Protein AF-A0A7V9DTC8-F1 (afdb_monomer_lite)

Foldseek 3Di:
DPPVPDDVVVVVVVVPDCDPPDDPCNVVVVVVVVVVVVVPDPPPPPPDDDDDDDDDDDDDDDDDDDDDDDDDDDDDDDDPPVVPPVVVVVVVVVVVPPDDDDDDDDDDDDDDDDDDDPDDPDDDDPDDPDALQLVLLLQLLVCLLVLVLVSNVVQADPLQVVQCVVVVHDSSVVSNVCNLPSVLLVPFPPKDWDWAWDQDAPNWTKIWIKIWGFGDGPDDTDTDIWTWIWTQDPDDRGIHTYNPQDHPPDPQAKAWPPQHADPRWREEGDPQQKTKIFGQAWAWKWKDKQNPHIDTDGGDHPDRMDMDHPPVPPDDFDKMKIKMWGDDNRGTYIGITIYGYHD

pLDDT: mean 75.44, std 23.9, range [26.03, 98.25]

Secondary structure (DSSP, 8-state):
--GGGS-HHHHHHHTTS------TTHHHHHHHHHHHHHHH-------PPPPPPPP-PPP------PPPPPPPPPPPPPPTTSHHHHHHHHHHHHHTTS----------PPP--------PPS-----PPPPHHHHHHHHHHHHHHHT-HHHHHHHB-HHHHHHHHHTT--HHHHHHHTHHHHHHHHT-TT-EEEEEEEEEETTEEEEEEEEEEEE-SSSS-EEEEEEEEEEE-SSSS-EEE-TTBS-TTTT-S-EEEESPEETTEE-BPPTT--EEEE-SS-EEEEEEETTPPPEEEEEPTT-S-EEE-PPTT-PPSEEEEEEEEEE-SS-EEEEEEEEEE--

Radius of gyration: 25.03 Å; chains: 1; bounding box: 79×63×66 Å

Structure (mmCIF, N/CA/C/O backbone):
data_AF-A0A7V9DTC8-F1
#
_entry.id   AF-A0A7V9DTC8-F1
#
loop_
_atom_site.group_PDB
_atom_site.id
_atom_site.type_symbol
_atom_site.label_atom_id
_atom_site.label_alt_id
_atom_site.label_comp_id
_atom_site.label_asym_id
_atom_site.label_entity_id
_atom_site.label_seq_id
_atom_site.pdbx_PDB_ins_code
_atom_site.Cartn_x
_atom_site.Cartn_y
_atom_site.Cartn_z
_atom_site.occupancy
_atom_site.B_iso_or_equiv
_atom_site.auth_seq_id
_atom_site.auth_comp_id
_atom_site.auth_asym_id
_atom_site.auth_atom_id
_atom_site.pdbx_PDB_model_num
ATOM 1 N N . MET A 1 1 ? -32.534 9.215 -21.964 1.00 47.44 1 MET A N 1
ATOM 2 C CA . MET A 1 1 ? -32.271 10.368 -21.088 1.00 47.44 1 MET A CA 1
ATOM 3 C C . MET A 1 1 ? -32.152 11.584 -21.968 1.00 47.44 1 MET A C 1
ATOM 5 O O . MET A 1 1 ? -31.235 11.653 -22.776 1.00 47.44 1 MET A O 1
ATOM 9 N N . THR A 1 2 ? -33.140 12.464 -21.907 1.00 45.94 2 THR A N 1
ATOM 10 C CA . THR A 1 2 ? -32.989 13.838 -22.388 1.00 45.94 2 THR A CA 1
ATOM 11 C C . THR A 1 2 ? -32.025 14.562 -21.445 1.00 45.94 2 THR A C 1
ATOM 13 O O . THR A 1 2 ? -31.962 14.206 -20.270 1.00 45.94 2 THR A O 1
ATOM 16 N N . ASP A 1 3 ? -31.256 15.528 -21.949 1.00 51.41 3 ASP A N 1
ATOM 17 C CA . ASP A 1 3 ? -30.222 16.262 -21.187 1.00 51.41 3 ASP A CA 1
ATOM 18 C C . ASP A 1 3 ? -30.751 16.932 -19.895 1.00 51.41 3 ASP A C 1
ATOM 20 O O . ASP A 1 3 ? -29.974 17.256 -19.005 1.00 51.41 3 ASP A O 1
ATOM 24 N N . ASP A 1 4 ? -32.075 17.072 -19.762 1.00 51.94 4 ASP A N 1
ATOM 25 C CA . ASP A 1 4 ? -32.766 17.677 -18.615 1.00 51.94 4 ASP A CA 1
ATOM 26 C C . ASP A 1 4 ? -32.767 16.843 -17.315 1.00 51.94 4 ASP A C 1
ATOM 28 O O . ASP A 1 4 ? -33.131 17.378 -16.272 1.00 51.94 4 ASP A O 1
ATOM 32 N N . ASP A 1 5 ? -32.356 15.568 -17.336 1.00 56.88 5 ASP A N 1
ATOM 33 C CA . ASP A 1 5 ? -32.304 14.719 -16.124 1.00 56.88 5 ASP A CA 1
ATOM 34 C C . ASP A 1 5 ? -30.911 14.665 -15.465 1.00 56.88 5 ASP A C 1
ATOM 36 O O . ASP A 1 5 ? -30.687 13.889 -14.533 1.00 56.88 5 ASP A O 1
ATOM 40 N N . ARG A 1 6 ? -29.935 15.445 -15.947 1.00 58.59 6 ARG A N 1
ATOM 41 C CA . ARG A 1 6 ? -28.601 15.476 -15.330 1.00 58.59 6 ARG A CA 1
ATOM 42 C C . ARG A 1 6 ? -28.629 16.307 -14.054 1.00 58.59 6 ARG A C 1
ATOM 44 O O . ARG A 1 6 ? -29.106 17.440 -14.049 1.00 58.59 6 ARG A O 1
ATOM 51 N N . ASP A 1 7 ? -28.081 15.738 -12.982 1.00 74.25 7 ASP A N 1
ATOM 52 C CA . ASP A 1 7 ? -27.909 16.423 -11.705 1.00 74.25 7 ASP A CA 1
ATOM 53 C C . ASP A 1 7 ? -27.212 17.784 -11.935 1.00 74.25 7 ASP A C 1
ATOM 55 O O . ASP A 1 7 ? -26.139 17.826 -12.552 1.00 74.25 7 ASP A O 1
ATOM 59 N N . PRO A 1 8 ? -27.794 18.907 -11.473 1.00 74.88 8 PRO A N 1
ATOM 60 C CA . PRO A 1 8 ? -27.247 20.243 -11.700 1.00 74.88 8 PRO A CA 1
ATOM 61 C C . PRO A 1 8 ? -25.845 20.438 -11.102 1.00 74.88 8 PRO A C 1
ATOM 63 O O . PRO A 1 8 ? -25.117 21.329 -11.543 1.00 74.88 8 PRO A O 1
ATOM 66 N N . VAL A 1 9 ? -25.441 19.619 -10.127 1.00 65.44 9 VAL A N 1
ATOM 67 C CA . VAL A 1 9 ? -24.077 19.598 -9.584 1.00 65.44 9 VAL A CA 1
ATOM 68 C C . VAL A 1 9 ? -23.111 18.963 -10.584 1.00 65.44 9 VAL A C 1
ATOM 70 O O . VAL A 1 9 ? -22.059 19.540 -10.858 1.00 65.44 9 VAL A O 1
ATOM 73 N N . ILE A 1 10 ? -23.493 17.838 -11.195 1.00 61.94 10 ILE A N 1
ATOM 74 C CA . ILE A 1 10 ? -22.693 17.146 -12.219 1.00 61.94 10 ILE A CA 1
ATOM 75 C C . ILE A 1 10 ? -22.589 18.005 -13.482 1.00 61.94 10 ILE A C 1
ATOM 77 O O . ILE A 1 10 ? -21.501 18.168 -14.029 1.00 61.94 10 ILE A O 1
ATOM 81 N N . ALA A 1 11 ? -23.693 18.623 -13.912 1.00 70.56 11 ALA A N 1
ATOM 82 C CA . ALA A 1 11 ? -23.695 19.528 -15.059 1.00 70.56 11 ALA A CA 1
ATOM 83 C C . ALA A 1 11 ? -22.726 20.706 -14.857 1.00 70.56 11 ALA A C 1
ATOM 85 O O . ALA A 1 11 ? -21.988 21.065 -15.768 1.00 70.56 11 ALA A O 1
ATOM 86 N N . ARG A 1 12 ? -22.667 21.260 -13.638 1.00 69.62 12 ARG A N 1
ATOM 87 C CA . ARG A 1 12 ? -21.759 22.360 -13.289 1.00 69.62 12 ARG A CA 1
ATOM 88 C C . ARG A 1 12 ? -20.298 21.926 -13.163 1.00 69.62 12 ARG A C 1
ATOM 90 O O . ARG A 1 12 ? -19.413 22.722 -13.453 1.00 69.62 12 ARG A O 1
ATOM 97 N N . ALA A 1 13 ? -20.042 20.696 -12.721 1.00 63.56 13 ALA A N 1
ATOM 98 C CA . ALA A 1 13 ? -18.693 20.139 -12.664 1.00 63.56 13 ALA A CA 1
ATOM 99 C C . ALA A 1 13 ? -18.131 19.899 -14.074 1.00 63.56 13 ALA A C 1
ATOM 101 O O . ALA A 1 13 ? -16.992 20.267 -14.349 1.00 63.56 13 ALA A O 1
ATOM 102 N N . LEU A 1 14 ? -18.951 19.364 -14.984 1.00 65.94 14 LEU A N 1
ATOM 103 C CA . LEU A 1 14 ? -18.564 19.121 -16.376 1.00 65.94 14 LEU A CA 1
ATOM 104 C C . LEU A 1 14 ? -18.325 20.417 -17.166 1.00 65.94 14 LEU A C 1
ATOM 106 O O . LEU A 1 14 ? -17.458 20.433 -18.032 1.00 65.94 14 LEU A O 1
ATOM 110 N N . ASP A 1 15 ? -19.008 21.512 -16.822 1.00 74.06 15 ASP A N 1
ATOM 111 C CA . ASP A 1 15 ? -18.827 22.838 -17.445 1.00 74.06 15 ASP A CA 1
ATOM 112 C C . ASP A 1 15 ? -17.448 23.476 -17.155 1.00 74.06 15 ASP A C 1
ATOM 114 O O . ASP A 1 15 ? -17.064 24.471 -17.772 1.00 74.06 15 ASP A O 1
ATOM 118 N N . HIS A 1 16 ? -16.695 22.925 -16.197 1.00 70.88 16 HIS A N 1
ATOM 119 C CA . HIS A 1 16 ? -15.363 23.401 -15.809 1.00 70.88 16 HIS A CA 1
ATOM 120 C C . HIS A 1 16 ? -14.224 22.466 -16.224 1.00 70.88 16 HIS A C 1
ATOM 122 O O . HIS A 1 16 ? -13.057 22.821 -16.044 1.00 70.88 16 HIS A O 1
ATOM 128 N N . VAL A 1 17 ? -14.538 21.297 -16.786 1.00 57.72 17 VAL A N 1
ATOM 129 C CA . VAL A 1 17 ? -13.530 20.393 -17.337 1.00 57.72 17 VAL A CA 1
ATOM 130 C C . VAL A 1 17 ? -13.310 20.782 -18.791 1.00 57.72 17 VAL A C 1
ATOM 132 O O . VAL A 1 17 ? -14.185 20.603 -19.633 1.00 57.72 17 VAL A O 1
ATOM 135 N N . ASP A 1 18 ? -12.131 21.329 -19.079 1.00 56.69 18 ASP A N 1
ATOM 136 C CA . ASP A 1 18 ? -11.710 21.688 -20.433 1.00 56.69 18 ASP A CA 1
ATOM 137 C C . ASP A 1 18 ? -11.422 20.388 -21.205 1.00 56.69 18 ASP A C 1
ATOM 139 O O . ASP A 1 18 ? -10.293 19.897 -21.258 1.00 56.69 18 ASP A O 1
ATOM 143 N N . VAL A 1 19 ? -12.481 19.745 -21.706 1.00 63.03 19 VAL A N 1
ATOM 144 C CA . VAL A 1 19 ? -12.363 18.543 -22.532 1.00 63.03 19 VAL A CA 1
ATOM 145 C C . VAL A 1 19 ? -11.816 18.996 -23.883 1.00 63.03 19 VAL A C 1
ATOM 147 O O . VAL A 1 19 ? -12.474 19.788 -24.559 1.00 63.03 19 VAL A O 1
ATOM 150 N N . PRO A 1 20 ? -10.630 18.528 -24.308 1.00 62.06 20 PRO A N 1
ATOM 151 C CA . PRO A 1 20 ? -10.101 18.903 -25.606 1.00 62.06 20 PRO A CA 1
ATOM 152 C C . PRO A 1 20 ? -11.101 18.505 -26.692 1.00 62.06 20 PRO A C 1
ATOM 154 O O . PRO A 1 20 ? -11.539 17.354 -26.734 1.00 62.06 20 PRO A O 1
ATOM 157 N N . ASP A 1 21 ? -11.445 19.440 -27.579 1.00 64.19 21 ASP A N 1
ATOM 158 C CA . ASP A 1 21 ? -12.226 19.145 -28.781 1.00 64.19 21 ASP A CA 1
ATOM 159 C C . ASP A 1 21 ? -11.393 18.223 -29.680 1.00 64.19 21 ASP A C 1
ATOM 161 O O . ASP A 1 21 ? -10.584 18.652 -30.511 1.00 64.19 21 ASP A O 1
ATOM 165 N N . TYR A 1 22 ? -11.539 16.917 -29.471 1.00 74.62 22 TYR A N 1
ATOM 166 C CA . TYR A 1 22 ? -10.913 15.931 -30.327 1.00 74.62 22 TYR A CA 1
ATOM 167 C C . TYR A 1 22 ? -11.628 15.943 -31.677 1.00 74.62 22 TYR A C 1
ATOM 169 O O . TYR A 1 22 ? -12.848 15.811 -31.764 1.00 74.62 22 TYR A O 1
ATOM 177 N N . ASP A 1 23 ? -10.840 16.084 -32.744 1.00 80.00 23 ASP A N 1
ATOM 178 C CA . ASP A 1 23 ? -11.291 15.885 -34.120 1.00 80.00 23 ASP A CA 1
ATOM 179 C C . ASP A 1 23 ? -12.161 14.612 -34.208 1.00 80.00 23 ASP A C 1
ATOM 181 O O . ASP A 1 23 ? -11.738 13.582 -33.682 1.00 80.00 23 ASP A O 1
ATOM 185 N N . PRO A 1 24 ? -13.337 14.629 -34.868 1.00 81.75 24 PRO A N 1
ATOM 186 C CA . PRO A 1 24 ? -14.263 13.492 -34.870 1.00 81.75 24 PRO A CA 1
ATOM 187 C C . PRO A 1 24 ? -13.650 12.156 -35.316 1.00 81.75 24 PRO A C 1
ATOM 189 O O . PRO A 1 24 ? -14.128 11.104 -34.912 1.00 81.75 24 PRO A O 1
ATOM 192 N N . ALA A 1 25 ? -12.572 12.182 -36.106 1.00 81.38 25 ALA A N 1
ATOM 193 C CA . ALA A 1 25 ? -11.857 10.986 -36.546 1.00 81.38 25 ALA A CA 1
ATOM 194 C C . ALA A 1 25 ? -10.704 10.568 -35.602 1.00 81.38 25 ALA A C 1
ATOM 196 O O . ALA A 1 25 ? -9.919 9.680 -35.935 1.00 81.38 25 ALA A O 1
ATOM 197 N N . PHE A 1 26 ? -10.548 11.206 -34.438 1.00 81.62 26 PHE A N 1
ATOM 198 C CA . PHE A 1 26 ? -9.546 10.856 -33.428 1.00 81.62 26 PHE A CA 1
ATOM 199 C C . PHE A 1 26 ? -9.734 9.428 -32.919 1.00 81.62 26 PHE A C 1
ATOM 201 O O . PHE A 1 26 ? -8.772 8.658 -32.924 1.00 81.62 26 PHE A O 1
ATOM 208 N N . TRP A 1 27 ? -10.964 9.069 -32.546 1.00 78.56 27 TRP A N 1
ATOM 209 C CA . TRP A 1 27 ? -11.282 7.746 -32.012 1.00 78.56 27 TRP A CA 1
ATOM 210 C C . TRP A 1 27 ? -11.042 6.647 -33.047 1.00 78.56 27 TRP A C 1
ATOM 212 O O . TRP A 1 27 ? -10.350 5.677 -32.746 1.00 78.56 27 TRP A O 1
ATOM 222 N N . ASP A 1 28 ? -11.449 6.874 -34.299 1.00 83.88 28 ASP A N 1
ATOM 223 C CA . ASP A 1 28 ? -11.185 5.948 -35.406 1.00 83.88 28 ASP A CA 1
ATOM 224 C C . ASP A 1 28 ? -9.677 5.730 -35.632 1.00 83.88 28 ASP A C 1
ATOM 226 O O . ASP A 1 28 ? -9.220 4.614 -35.886 1.00 83.88 28 ASP A O 1
ATOM 230 N N . ARG A 1 29 ? -8.861 6.790 -35.520 1.00 88.44 29 ARG A N 1
ATOM 231 C CA . ARG A 1 29 ? -7.396 6.688 -35.653 1.00 88.44 29 ARG A CA 1
ATOM 232 C C . ARG A 1 29 ? -6.752 5.954 -34.478 1.00 88.44 29 ARG A C 1
ATOM 234 O O . ARG A 1 29 ? -5.767 5.244 -34.695 1.00 88.44 29 ARG A O 1
ATOM 241 N N . LEU A 1 30 ? -7.266 6.147 -33.263 1.00 71.56 30 LEU A N 1
ATOM 242 C CA . LEU A 1 30 ? -6.786 5.466 -32.062 1.00 71.56 30 LEU A CA 1
ATOM 243 C C . LEU A 1 30 ? -7.101 3.969 -32.132 1.00 71.56 30 LEU A C 1
ATOM 245 O O . LEU A 1 30 ? -6.203 3.147 -31.958 1.00 71.56 30 LEU A O 1
ATOM 249 N N . GLU A 1 31 ? -8.334 3.611 -32.479 1.00 82.56 31 GLU A N 1
ATOM 250 C CA . GLU A 1 31 ? -8.766 2.218 -32.603 1.00 82.56 31 GLU A CA 1
ATOM 251 C C . GLU A 1 31 ? -8.003 1.493 -33.723 1.00 82.56 31 GLU A C 1
ATOM 253 O O . GLU A 1 31 ? -7.386 0.451 -33.488 1.00 82.56 31 GLU A O 1
ATOM 258 N N . ALA A 1 32 ? -7.869 2.122 -34.897 1.00 84.06 32 ALA A N 1
ATOM 259 C CA . ALA A 1 32 ? -7.077 1.585 -36.006 1.00 84.06 32 ALA A CA 1
ATOM 260 C C . ALA A 1 32 ? -5.571 1.467 -35.700 1.00 84.06 32 ALA A C 1
ATOM 262 O O . ALA A 1 32 ? -4.843 0.768 -36.414 1.00 84.06 32 ALA A O 1
ATOM 263 N N . ARG A 1 33 ? -5.056 2.190 -34.697 1.00 84.94 33 ARG A N 1
ATOM 264 C CA . ARG A 1 33 ? -3.678 2.040 -34.210 1.00 84.94 33 ARG A CA 1
ATOM 265 C C . ARG A 1 33 ? -3.569 0.851 -33.259 1.00 84.94 33 ARG A C 1
ATOM 267 O O . ARG A 1 33 ? -2.683 0.023 -33.463 1.00 84.94 33 ARG A O 1
ATOM 274 N N . LEU A 1 34 ? -4.481 0.739 -32.295 1.00 76.31 34 LEU A N 1
ATOM 275 C CA . LEU A 1 34 ? -4.516 -0.358 -31.324 1.00 76.31 34 LEU A CA 1
ATOM 276 C C . LEU A 1 34 ? -4.690 -1.724 -32.001 1.00 76.31 34 LEU A C 1
ATOM 278 O O . LEU A 1 34 ? -4.020 -2.686 -31.630 1.00 76.31 34 LEU A O 1
ATOM 282 N N . GLU A 1 35 ? -5.524 -1.819 -33.038 1.00 81.56 35 GLU A N 1
ATOM 283 C CA . GLU A 1 35 ? -5.667 -3.052 -33.826 1.00 81.56 35 GLU A CA 1
ATOM 284 C C . GLU A 1 35 ? -4.380 -3.430 -34.568 1.00 81.56 35 GLU A C 1
ATOM 286 O O . GLU A 1 35 ? -4.008 -4.604 -34.639 1.00 81.56 35 GLU A O 1
ATOM 291 N N . ARG A 1 36 ? -3.660 -2.432 -35.088 1.00 84.75 36 ARG A N 1
ATOM 292 C CA . ARG A 1 36 ? -2.395 -2.641 -35.801 1.00 84.75 36 ARG A CA 1
ATOM 293 C C . ARG A 1 36 ? -1.302 -3.129 -34.859 1.00 84.75 36 ARG A C 1
ATOM 295 O O . ARG A 1 36 ? -0.539 -4.012 -35.229 1.00 84.75 36 ARG A O 1
ATOM 302 N N . GLU A 1 37 ? -1.250 -2.581 -33.650 1.00 76.69 37 GLU A N 1
ATOM 303 C CA . GLU A 1 37 ? -0.303 -2.983 -32.607 1.00 76.69 37 GLU A CA 1
ATOM 304 C C . GLU A 1 37 ? -0.648 -4.373 -32.041 1.00 76.69 37 GLU A C 1
ATOM 306 O O . GLU A 1 37 ? 0.250 -5.198 -31.876 1.00 76.69 37 GLU A O 1
ATOM 311 N N . ARG A 1 38 ? -1.940 -4.707 -31.885 1.00 76.69 38 ARG A N 1
ATOM 312 C CA . ARG A 1 38 ? -2.390 -6.072 -31.540 1.00 76.69 38 ARG A CA 1
ATOM 313 C C . ARG A 1 38 ? -2.027 -7.111 -32.599 1.00 76.69 38 ARG A C 1
ATOM 315 O O . ARG A 1 38 ? -1.665 -8.229 -32.248 1.00 76.69 38 ARG A O 1
ATOM 322 N N . GLY A 1 39 ? -2.128 -6.764 -33.882 1.00 73.19 39 GLY A N 1
ATOM 323 C CA . GLY A 1 39 ? -1.782 -7.664 -34.987 1.00 73.19 39 GLY A CA 1
ATOM 324 C C . GLY A 1 39 ? -0.278 -7.776 -35.268 1.00 73.19 39 GLY A C 1
ATOM 325 O O . GLY A 1 39 ? 0.147 -8.733 -35.914 1.00 73.19 39 GLY A O 1
ATOM 326 N N . ALA A 1 40 ? 0.524 -6.811 -34.809 1.00 56.06 40 ALA A N 1
ATOM 327 C CA . ALA A 1 40 ? 1.952 -6.718 -35.115 1.00 56.06 40 ALA A CA 1
ATOM 328 C C . ALA A 1 40 ? 2.877 -7.255 -34.016 1.00 56.06 40 ALA A C 1
ATOM 330 O O . ALA A 1 40 ? 4.080 -7.333 -34.255 1.00 56.06 40 ALA A O 1
ATOM 331 N N . ALA A 1 41 ? 2.365 -7.637 -32.843 1.00 46.09 41 ALA A N 1
ATOM 332 C CA . ALA A 1 41 ? 3.180 -8.278 -31.817 1.00 46.09 41 ALA A CA 1
ATOM 333 C C . ALA A 1 41 ? 3.452 -9.749 -32.201 1.00 46.09 41 ALA A C 1
ATOM 335 O O . ALA A 1 41 ? 2.531 -10.570 -32.153 1.00 46.09 41 ALA A O 1
ATOM 336 N N . PRO A 1 42 ? 4.686 -10.143 -32.584 1.00 45.94 42 PRO A N 1
ATOM 337 C CA . PRO A 1 42 ? 5.010 -11.556 -32.676 1.00 45.94 42 PRO A CA 1
ATOM 338 C C . PRO A 1 42 ? 4.935 -12.145 -31.264 1.00 45.94 42 PRO A C 1
ATOM 340 O O . PRO A 1 42 ? 5.623 -11.677 -30.358 1.00 45.94 42 PRO A O 1
ATOM 343 N N . MET A 1 43 ? 4.128 -13.193 -31.076 1.00 44.53 43 MET A N 1
ATOM 344 C CA . MET A 1 43 ? 4.303 -14.105 -29.945 1.00 44.53 43 MET A CA 1
ATOM 345 C C . MET A 1 43 ? 5.712 -14.698 -30.047 1.00 44.53 43 MET A C 1
ATOM 347 O O . MET A 1 43 ? 5.939 -15.689 -30.741 1.00 44.53 43 MET A O 1
ATOM 351 N N . VAL A 1 44 ? 6.683 -14.066 -29.391 1.00 42.41 44 VAL A N 1
ATOM 352 C CA . VAL A 1 44 ? 8.005 -14.648 -29.190 1.00 42.41 44 VAL A CA 1
ATOM 353 C C . VAL A 1 44 ? 7.833 -15.720 -28.121 1.00 42.41 44 VAL A C 1
ATOM 355 O O . VAL A 1 44 ? 7.872 -15.450 -26.925 1.00 42.41 44 VAL A O 1
ATOM 358 N N . LEU A 1 45 ? 7.601 -16.952 -28.571 1.00 38.88 45 LEU A N 1
ATOM 359 C CA . LEU A 1 45 ? 7.841 -18.152 -27.777 1.00 38.88 45 LEU A CA 1
ATOM 360 C C . LEU A 1 45 ? 9.330 -18.158 -27.420 1.00 38.88 45 LEU A C 1
ATOM 362 O O . LEU A 1 45 ? 10.174 -18.557 -28.223 1.00 38.88 45 LEU A O 1
ATOM 366 N N . VAL A 1 46 ? 9.660 -17.661 -26.230 1.00 39.62 46 VAL A N 1
ATOM 367 C CA . VAL A 1 46 ? 11.001 -17.780 -25.662 1.00 39.62 46 VAL A CA 1
ATOM 368 C C . VAL A 1 46 ? 11.211 -19.256 -25.330 1.00 39.62 46 VAL A C 1
ATOM 370 O O . VAL A 1 46 ? 10.840 -19.733 -24.263 1.00 39.62 46 VAL A O 1
ATOM 373 N N . SER A 1 47 ? 11.770 -20.011 -26.275 1.00 36.75 47 SER A N 1
ATOM 374 C CA . SER A 1 47 ? 12.394 -21.295 -25.972 1.00 36.75 47 SER A CA 1
ATOM 375 C C . SER A 1 47 ? 13.658 -21.010 -25.169 1.00 36.75 47 SER A C 1
ATOM 377 O O . SER A 1 47 ? 14.651 -20.529 -25.713 1.00 36.75 47 SER A O 1
ATOM 379 N N . THR A 1 48 ? 13.613 -21.264 -23.866 1.00 39.00 48 THR A N 1
ATOM 380 C CA . THR A 1 48 ? 14.806 -21.278 -23.023 1.00 39.00 48 THR A CA 1
ATOM 381 C C . THR A 1 48 ? 15.737 -22.400 -23.500 1.00 39.00 48 THR A C 1
ATOM 383 O O . THR A 1 48 ? 15.291 -23.541 -23.644 1.00 39.00 48 THR A O 1
ATOM 386 N N . PRO A 1 49 ? 17.013 -22.110 -23.814 1.00 43.09 49 PRO A N 1
ATOM 387 C CA . PRO A 1 49 ? 17.961 -23.145 -24.194 1.00 43.09 49 PRO A CA 1
ATOM 388 C C . PRO A 1 49 ? 18.333 -24.002 -22.978 1.00 43.09 49 PRO A C 1
ATOM 390 O O . PRO A 1 49 ? 18.562 -23.493 -21.881 1.00 43.09 49 PRO A O 1
ATOM 393 N N . ASP A 1 50 ? 18.389 -25.308 -23.218 1.00 46.22 50 ASP A N 1
ATOM 394 C CA . ASP A 1 50 ? 18.785 -26.360 -22.282 1.00 46.22 50 ASP A CA 1
ATOM 395 C C . ASP A 1 50 ? 20.206 -26.083 -21.734 1.00 46.22 50 ASP A C 1
ATOM 397 O O . ASP A 1 50 ? 21.138 -25.915 -22.534 1.00 46.22 50 ASP A O 1
ATOM 401 N N . PRO A 1 51 ? 20.413 -25.963 -20.407 1.00 52.69 51 PRO A N 1
ATOM 402 C CA . PRO A 1 51 ? 21.727 -25.650 -19.861 1.00 52.69 51 PRO A CA 1
ATOM 403 C C . PRO A 1 51 ? 22.674 -26.844 -20.029 1.00 52.69 51 PRO A C 1
ATOM 405 O O . PRO A 1 51 ? 22.482 -27.914 -19.453 1.00 52.69 51 PRO A O 1
ATOM 408 N N . ALA A 1 52 ? 23.736 -26.642 -20.812 1.00 54.22 52 ALA A N 1
ATOM 409 C CA . ALA A 1 52 ? 24.816 -27.611 -20.948 1.00 54.22 52 ALA A CA 1
ATOM 410 C C . ALA A 1 52 ? 25.514 -27.863 -19.590 1.00 54.22 52 ALA A C 1
ATOM 412 O O . ALA A 1 52 ? 25.670 -26.929 -18.797 1.00 54.22 52 ALA A O 1
ATOM 413 N N . PRO A 1 53 ? 25.966 -29.101 -19.317 1.00 53.41 53 PRO A N 1
ATOM 414 C CA . PRO A 1 53 ? 26.613 -29.450 -18.058 1.00 53.41 53 PRO A CA 1
ATOM 415 C C . PRO A 1 53 ? 27.966 -28.741 -17.924 1.00 53.41 53 PRO A C 1
ATOM 417 O O . PRO A 1 53 ? 28.826 -28.840 -18.800 1.00 53.41 53 PRO A O 1
ATOM 420 N N . VAL A 1 54 ? 28.141 -28.023 -16.814 1.00 62.06 54 VAL A N 1
ATOM 421 C CA . VAL A 1 54 ? 29.383 -27.326 -16.463 1.00 62.06 54 VAL A CA 1
ATOM 422 C C . VAL A 1 54 ? 30.335 -28.310 -15.783 1.00 62.06 54 VAL A C 1
ATOM 424 O O . VAL A 1 54 ? 30.009 -28.884 -14.745 1.00 62.06 54 VAL A O 1
ATOM 427 N N . ASP A 1 55 ? 31.511 -28.491 -16.381 1.00 49.50 55 ASP A N 1
ATOM 428 C CA . ASP A 1 55 ? 32.617 -29.290 -15.848 1.00 49.50 55 ASP A CA 1
ATOM 429 C C . ASP A 1 55 ? 33.322 -28.529 -14.699 1.00 49.50 55 ASP A C 1
ATOM 431 O O . ASP A 1 55 ? 33.673 -27.355 -14.875 1.00 49.50 55 ASP A O 1
ATOM 435 N N . PRO A 1 56 ? 33.562 -29.142 -13.524 1.00 55.19 56 PRO A N 1
ATOM 436 C CA . PRO A 1 56 ? 34.263 -28.485 -12.425 1.00 55.19 56 PRO A CA 1
ATOM 437 C C . PRO A 1 56 ? 35.784 -28.548 -12.629 1.00 55.19 56 PRO A C 1
ATOM 439 O O . PRO A 1 56 ? 36.405 -29.603 -12.498 1.00 55.19 56 PRO A O 1
ATOM 442 N N . SER A 1 57 ? 36.403 -27.399 -12.907 1.00 49.47 57 SER A N 1
ATOM 443 C CA . SER A 1 57 ? 37.866 -27.250 -12.905 1.00 49.47 57 SER A CA 1
ATOM 444 C C . SER A 1 57 ? 38.374 -26.874 -11.500 1.00 49.47 57 SER A C 1
ATOM 446 O O . SER A 1 57 ? 37.687 -26.124 -10.798 1.00 49.47 57 SER A O 1
ATOM 448 N N . PRO A 1 58 ? 39.534 -27.393 -11.047 1.00 52.66 58 PRO A N 1
ATOM 449 C CA . PRO A 1 58 ? 39.942 -27.328 -9.650 1.00 52.66 58 PRO A CA 1
ATOM 450 C C . PRO A 1 58 ? 40.590 -25.993 -9.266 1.00 52.66 58 PRO A C 1
ATOM 452 O O . PRO A 1 58 ? 41.157 -25.274 -10.088 1.00 52.66 58 PRO A O 1
ATOM 455 N N . ALA A 1 59 ? 40.494 -25.714 -7.967 1.00 55.25 59 ALA A N 1
ATOM 456 C CA . ALA A 1 59 ? 41.063 -24.579 -7.262 1.00 55.25 59 ALA A CA 1
ATOM 457 C C . ALA A 1 59 ? 42.588 -24.480 -7.406 1.00 55.25 59 ALA A C 1
ATOM 459 O O . ALA A 1 59 ? 43.278 -25.479 -7.242 1.00 55.25 59 ALA A O 1
ATOM 460 N N . ASP A 1 60 ? 43.082 -23.258 -7.615 1.00 43.41 60 ASP A N 1
ATOM 461 C CA . ASP A 1 60 ? 44.321 -22.748 -7.021 1.00 43.41 60 ASP A CA 1
ATOM 462 C C . ASP A 1 60 ? 44.469 -21.247 -7.315 1.00 43.41 60 ASP A C 1
ATOM 464 O O . ASP A 1 60 ? 44.260 -20.801 -8.442 1.00 43.41 60 ASP A O 1
ATOM 468 N N . GLY A 1 61 ? 44.872 -20.468 -6.307 1.00 36.91 61 GLY A N 1
ATOM 469 C CA . GLY A 1 61 ? 45.389 -19.113 -6.521 1.00 36.91 61 GLY A CA 1
ATOM 470 C C . GLY A 1 61 ? 44.941 -18.078 -5.498 1.00 36.91 61 GLY A C 1
ATOM 471 O O . GLY A 1 61 ? 43.926 -17.414 -5.670 1.00 36.91 61 GLY A O 1
ATOM 472 N N . ALA A 1 62 ? 45.754 -17.912 -4.455 1.00 49.09 62 ALA A N 1
ATOM 473 C CA . ALA A 1 62 ? 45.702 -16.806 -3.508 1.00 49.09 62 ALA A CA 1
ATOM 474 C C . ALA A 1 62 ? 45.607 -15.438 -4.211 1.00 49.09 62 ALA A C 1
ATOM 476 O O . ALA A 1 62 ? 46.301 -15.190 -5.197 1.00 49.09 62 ALA A O 1
ATOM 477 N N . SER A 1 63 ? 44.785 -14.534 -3.677 1.00 40.03 63 SER A N 1
ATOM 478 C CA . SER A 1 63 ? 44.808 -13.118 -4.048 1.00 40.03 63 SER A CA 1
ATOM 479 C C . SER A 1 63 ? 44.804 -12.239 -2.805 1.00 40.03 63 SER A C 1
ATOM 481 O O . SER A 1 63 ? 44.037 -12.447 -1.865 1.00 40.03 63 SER A O 1
ATOM 483 N N . ASP A 1 64 ? 45.743 -11.301 -2.841 1.00 34.25 64 ASP A N 1
ATOM 484 C CA . ASP A 1 64 ? 46.122 -10.336 -1.824 1.00 34.25 64 ASP A CA 1
ATOM 485 C C . ASP A 1 64 ? 44.954 -9.501 -1.288 1.00 34.25 64 ASP A C 1
ATOM 487 O O . ASP A 1 64 ? 44.139 -8.950 -2.028 1.00 34.25 64 ASP A O 1
ATOM 491 N N . VAL A 1 65 ? 44.943 -9.339 0.035 1.00 34.50 65 VAL A N 1
ATOM 492 C CA . VAL A 1 65 ? 44.070 -8.409 0.751 1.00 34.50 65 VAL A CA 1
ATOM 493 C C . VAL A 1 65 ? 44.686 -7.010 0.679 1.00 34.50 65 VAL A C 1
ATOM 495 O O . VAL A 1 65 ? 45.690 -6.727 1.332 1.00 34.50 65 VAL A O 1
ATOM 498 N N . VAL A 1 66 ? 44.067 -6.116 -0.094 1.00 38.62 66 VAL A N 1
ATOM 499 C CA . VAL A 1 66 ? 44.356 -4.672 -0.092 1.00 38.62 66 VAL A CA 1
ATOM 500 C C . VAL A 1 66 ? 43.364 -3.973 0.852 1.00 38.62 66 VAL A C 1
ATOM 502 O O . VAL A 1 66 ? 42.160 -4.201 0.727 1.00 38.62 66 VAL A O 1
ATOM 505 N N . PRO A 1 67 ? 43.806 -3.110 1.788 1.00 33.88 67 PRO A N 1
ATOM 506 C CA . PRO A 1 67 ? 42.8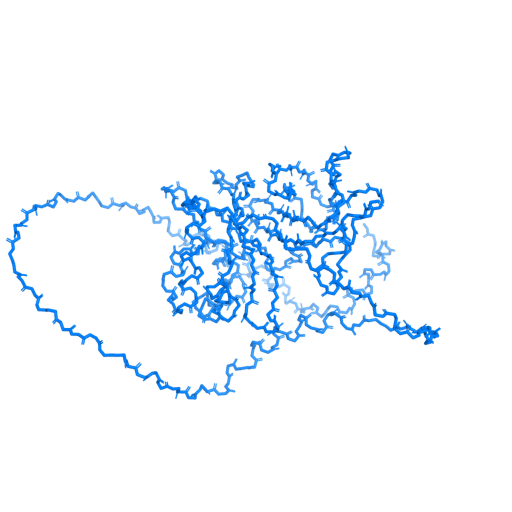90 -2.408 2.681 1.00 33.88 67 PRO A CA 1
ATOM 507 C C . PRO A 1 67 ? 42.180 -1.255 1.952 1.00 33.88 67 PRO A C 1
ATOM 509 O O . PRO A 1 67 ? 42.824 -0.381 1.368 1.00 33.88 67 PRO A O 1
ATOM 512 N N . LEU A 1 68 ? 40.845 -1.231 2.020 1.00 33.88 68 LEU A N 1
ATOM 513 C CA . LEU A 1 68 ? 40.022 -0.112 1.555 1.00 33.88 68 LEU A CA 1
ATOM 514 C C . LEU A 1 68 ? 40.180 1.105 2.481 1.00 33.88 68 LEU A C 1
ATOM 516 O O . LEU A 1 68 ? 39.846 1.060 3.663 1.00 33.88 68 LEU A O 1
ATOM 520 N N . VAL A 1 69 ? 40.640 2.216 1.908 1.00 35.59 69 VAL A N 1
ATOM 521 C CA . VAL A 1 69 ? 40.554 3.562 2.491 1.00 35.59 69 VAL A CA 1
ATOM 522 C C . VAL A 1 69 ? 39.230 4.195 2.032 1.00 35.59 69 VAL A C 1
ATOM 524 O O . VAL A 1 69 ? 38.933 4.139 0.837 1.00 35.59 69 VAL A O 1
ATOM 527 N N . PRO A 1 70 ? 38.427 4.821 2.913 1.00 33.38 70 PRO A N 1
ATOM 528 C CA . PRO A 1 70 ? 37.165 5.437 2.511 1.00 33.38 70 PRO A CA 1
ATOM 529 C C . PRO A 1 70 ? 37.404 6.699 1.666 1.00 33.38 70 PRO A C 1
ATOM 531 O O . PRO A 1 70 ? 38.052 7.656 2.100 1.00 33.38 70 PRO A O 1
ATOM 534 N N . ALA A 1 71 ? 36.853 6.712 0.451 1.00 33.59 71 ALA A N 1
ATOM 535 C CA . ALA A 1 71 ? 36.856 7.876 -0.426 1.00 33.59 71 ALA A CA 1
ATOM 536 C C . ALA A 1 71 ? 35.814 8.907 0.046 1.00 33.59 71 ALA A C 1
ATOM 538 O O . ALA A 1 71 ? 34.623 8.617 0.152 1.00 33.59 71 ALA A O 1
ATOM 539 N N . ARG A 1 72 ? 36.267 10.139 0.302 1.00 34.00 72 ARG A N 1
ATOM 540 C CA . ARG A 1 72 ? 35.403 11.303 0.550 1.00 34.00 72 ARG A CA 1
ATOM 541 C C . ARG A 1 72 ? 34.575 11.597 -0.708 1.00 34.00 72 ARG A C 1
ATOM 543 O O . ARG A 1 72 ? 35.144 11.916 -1.751 1.00 34.00 72 ARG A O 1
ATOM 550 N N . ARG A 1 73 ? 33.243 11.506 -0.610 1.00 40.94 73 ARG A N 1
ATOM 551 C CA . ARG A 1 73 ? 32.306 11.877 -1.685 1.00 40.94 73 ARG A CA 1
ATOM 552 C C . ARG A 1 73 ? 32.354 13.391 -1.924 1.00 40.94 73 ARG A C 1
ATOM 554 O O . ARG A 1 73 ? 32.183 14.177 -0.998 1.00 40.94 73 ARG A O 1
ATOM 561 N N . ALA A 1 74 ? 32.584 13.791 -3.172 1.00 32.97 74 ALA A N 1
ATOM 562 C CA . ALA A 1 74 ? 32.497 15.178 -3.617 1.00 32.97 74 ALA A CA 1
ATOM 563 C C . ALA A 1 74 ? 31.069 15.482 -4.100 1.00 32.97 74 ALA A C 1
ATOM 565 O O . ALA A 1 74 ? 30.550 14.789 -4.974 1.00 32.97 74 ALA A O 1
ATOM 566 N N . HIS A 1 75 ? 30.445 16.530 -3.557 1.00 38.09 75 HIS A N 1
ATOM 567 C CA . HIS A 1 75 ? 29.206 17.100 -4.089 1.00 38.09 75 HIS A CA 1
ATOM 568 C C . HIS A 1 75 ? 29.452 17.709 -5.477 1.00 38.09 75 HIS A C 1
ATOM 570 O O . HIS A 1 75 ? 30.314 18.573 -5.639 1.00 38.09 75 HIS A O 1
ATOM 576 N N . ARG A 1 76 ? 28.671 17.285 -6.478 1.00 39.69 76 ARG A N 1
ATOM 577 C CA . ARG A 1 76 ? 28.549 17.986 -7.764 1.00 39.69 76 ARG A CA 1
ATOM 578 C C . ARG A 1 76 ? 27.250 18.801 -7.778 1.00 39.69 76 ARG A C 1
ATOM 580 O O . ARG A 1 76 ? 26.215 18.258 -7.402 1.00 39.69 76 ARG A O 1
ATOM 587 N N . PRO A 1 77 ? 27.270 20.063 -8.240 1.00 40.16 77 PRO A N 1
ATOM 588 C CA . PRO A 1 77 ? 26.056 20.857 -8.388 1.00 40.16 77 PRO A CA 1
ATOM 589 C C . PRO A 1 77 ? 25.221 20.345 -9.573 1.00 40.16 77 PRO A C 1
ATOM 591 O O . PRO A 1 77 ? 25.726 20.217 -10.691 1.00 40.16 77 PRO A O 1
ATOM 594 N N . ARG A 1 78 ? 23.945 20.032 -9.313 1.00 41.53 78 ARG A N 1
ATOM 595 C CA . ARG A 1 78 ? 22.944 19.618 -10.310 1.00 41.53 78 ARG A CA 1
ATOM 596 C C . ARG A 1 78 ? 22.439 20.826 -11.116 1.00 41.53 78 ARG A C 1
ATOM 598 O O . ARG A 1 78 ? 22.301 21.931 -10.597 1.00 41.53 78 ARG A O 1
ATOM 605 N N . SER A 1 79 ? 22.178 20.609 -12.402 1.00 38.44 79 SER A N 1
ATOM 606 C CA . SER A 1 79 ? 21.677 21.589 -13.371 1.00 38.44 79 SER A CA 1
ATOM 607 C C . SER A 1 79 ? 20.202 21.942 -13.127 1.00 38.44 79 SER A C 1
ATOM 609 O O . SER A 1 79 ? 19.326 21.084 -13.168 1.00 38.44 79 SER A O 1
ATOM 611 N N . ALA A 1 80 ? 19.932 23.237 -12.944 1.00 39.28 80 ALA A N 1
ATOM 612 C CA . ALA A 1 80 ? 18.683 23.856 -12.478 1.00 39.28 80 ALA A CA 1
ATOM 613 C C . ALA A 1 80 ? 17.434 23.745 -13.391 1.00 39.28 80 ALA A C 1
ATOM 615 O O . ALA A 1 80 ? 16.526 24.560 -13.273 1.00 39.28 80 ALA A O 1
ATOM 616 N N . ARG A 1 81 ? 17.366 22.790 -14.327 1.00 38.66 81 ARG A N 1
ATOM 617 C CA . ARG A 1 81 ? 16.241 22.682 -15.285 1.00 38.66 81 ARG A CA 1
ATOM 618 C C . ARG A 1 81 ? 15.295 21.500 -15.048 1.00 38.66 81 ARG A C 1
ATOM 620 O O . ARG A 1 81 ? 14.218 21.501 -15.623 1.00 38.66 81 ARG A O 1
ATOM 627 N N . VAL A 1 82 ? 15.654 20.551 -14.181 1.00 38.88 82 VAL A N 1
ATOM 628 C CA . VAL A 1 82 ? 14.813 19.376 -13.842 1.00 38.88 82 VAL A CA 1
ATOM 629 C C . VAL A 1 82 ? 13.975 19.604 -12.567 1.00 38.88 82 VAL A C 1
ATOM 631 O O . VAL A 1 82 ? 12.953 18.966 -12.361 1.00 38.88 82 VAL A O 1
ATOM 634 N N . LEU A 1 83 ? 14.312 20.628 -11.776 1.00 36.50 83 LEU A N 1
ATOM 635 C CA . LEU A 1 83 ? 13.635 20.999 -10.522 1.00 36.50 83 LEU A CA 1
ATOM 636 C C . LEU A 1 83 ? 12.197 21.539 -10.700 1.00 36.50 83 LEU A C 1
ATOM 638 O O . LEU A 1 83 ? 11.489 21.730 -9.719 1.00 36.50 83 LEU A O 1
ATOM 642 N N . ALA A 1 84 ? 11.757 21.802 -11.934 1.00 35.53 84 ALA A N 1
ATOM 643 C CA . ALA A 1 84 ? 10.443 22.389 -12.207 1.00 35.53 84 ALA A CA 1
ATOM 644 C C . ALA A 1 84 ? 9.297 21.360 -12.266 1.00 35.53 84 ALA A C 1
ATOM 646 O O . ALA A 1 84 ? 8.145 21.747 -12.097 1.00 35.5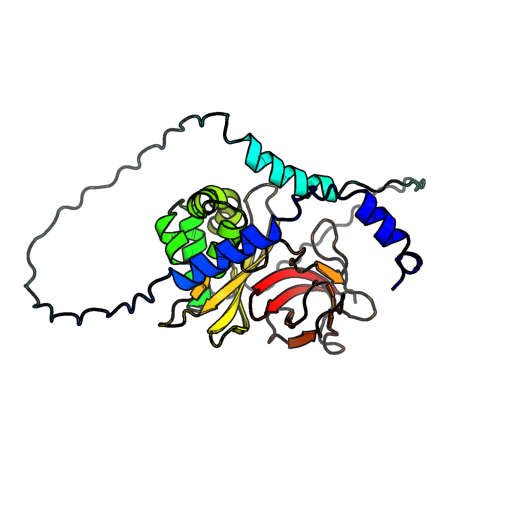3 84 ALA A O 1
ATOM 647 N N . VAL A 1 85 ? 9.588 20.072 -12.494 1.00 39.09 85 VAL A N 1
ATOM 648 C CA . VAL A 1 85 ? 8.547 19.037 -12.670 1.00 39.09 85 VAL A CA 1
ATOM 649 C C . VAL A 1 85 ? 8.206 18.351 -11.342 1.00 39.09 85 VAL A C 1
ATOM 651 O O . VAL A 1 85 ? 7.030 18.239 -11.011 1.00 39.09 85 VAL A O 1
ATOM 654 N N . ALA A 1 86 ? 9.204 18.012 -10.518 1.00 39.62 86 ALA A N 1
ATOM 655 C CA . ALA A 1 86 ? 8.978 17.454 -9.178 1.00 39.62 86 ALA A CA 1
ATOM 656 C C . ALA A 1 86 ? 8.243 18.441 -8.246 1.00 39.62 86 ALA A C 1
ATOM 658 O O . ALA A 1 86 ? 7.327 18.061 -7.518 1.00 39.62 86 ALA A O 1
ATOM 659 N N . ALA A 1 87 ? 8.556 19.740 -8.350 1.00 34.97 87 ALA A N 1
ATOM 660 C CA . ALA A 1 87 ? 7.854 20.780 -7.602 1.00 34.97 87 ALA A CA 1
ATOM 661 C C . ALA A 1 87 ? 6.364 20.885 -7.977 1.00 34.97 87 ALA A C 1
ATOM 663 O O . ALA A 1 87 ? 5.563 21.234 -7.120 1.00 34.97 87 ALA A O 1
ATOM 664 N N . ALA A 1 88 ? 5.970 20.566 -9.216 1.00 37.00 88 ALA A N 1
ATOM 665 C CA . ALA A 1 88 ? 4.576 20.654 -9.656 1.00 37.00 88 ALA A CA 1
ATOM 666 C C . ALA A 1 88 ? 3.698 19.525 -9.085 1.00 37.00 88 ALA A C 1
ATOM 668 O O . ALA A 1 88 ? 2.538 19.768 -8.757 1.00 37.00 88 ALA A O 1
ATOM 669 N N . ILE A 1 89 ? 4.255 18.322 -8.904 1.00 43.88 89 ILE A N 1
ATOM 670 C CA . ILE A 1 89 ? 3.539 17.176 -8.318 1.00 43.88 89 ILE A CA 1
ATOM 671 C C . ILE A 1 89 ? 3.393 17.360 -6.801 1.00 43.88 89 ILE A C 1
ATOM 673 O O . ILE A 1 89 ? 2.300 17.178 -6.267 1.00 43.88 89 ILE A O 1
ATOM 677 N N . ALA A 1 90 ? 4.443 17.831 -6.119 1.00 38.03 90 ALA A N 1
ATOM 678 C CA . ALA A 1 90 ? 4.365 18.176 -4.699 1.00 38.03 90 ALA A CA 1
ATOM 679 C C . ALA A 1 90 ? 3.394 19.349 -4.432 1.00 38.03 90 ALA A C 1
ATOM 681 O O . ALA A 1 90 ? 2.640 19.317 -3.460 1.00 38.03 90 ALA A O 1
ATOM 682 N N . LEU A 1 91 ? 3.331 20.360 -5.318 1.00 31.92 91 LEU A N 1
ATOM 683 C CA . LEU A 1 91 ? 2.373 21.468 -5.178 1.00 31.92 91 LEU A CA 1
ATOM 684 C C . LEU A 1 91 ? 0.916 21.027 -5.390 1.00 31.92 91 LEU A C 1
ATOM 686 O O . LEU A 1 91 ? 0.030 21.561 -4.729 1.00 31.92 91 LEU A O 1
ATOM 690 N N . ALA A 1 92 ? 0.658 20.072 -6.290 1.00 41.78 92 ALA A N 1
ATOM 691 C CA . ALA A 1 92 ? -0.693 19.581 -6.573 1.00 41.78 92 ALA A CA 1
ATOM 692 C C . ALA A 1 92 ? -1.303 18.808 -5.389 1.00 41.78 92 ALA A C 1
ATOM 694 O O . ALA A 1 92 ? -2.512 18.875 -5.183 1.00 41.78 92 ALA A O 1
ATOM 695 N N . VAL A 1 93 ? -0.474 18.142 -4.575 1.00 44.38 93 VAL A N 1
ATOM 696 C CA . VAL A 1 93 ? -0.909 17.455 -3.344 1.00 44.38 93 VAL A CA 1
ATOM 697 C C . VAL A 1 93 ? -1.164 18.445 -2.198 1.00 44.38 93 VAL A C 1
ATOM 699 O O . VAL A 1 93 ? -2.079 18.245 -1.407 1.00 44.38 93 VAL A O 1
ATOM 702 N N . VAL A 1 94 ? -0.414 19.552 -2.127 1.00 39.94 94 VAL A N 1
ATOM 703 C CA . VAL A 1 94 ? -0.585 20.574 -1.075 1.00 39.94 94 VAL A CA 1
ATOM 704 C C . VAL A 1 94 ? -1.742 21.543 -1.375 1.00 39.94 94 VAL A C 1
ATOM 706 O O . VAL A 1 94 ? -2.430 21.978 -0.452 1.00 39.94 94 VAL A O 1
ATOM 709 N N . LEU A 1 95 ? -2.003 21.885 -2.645 1.00 29.42 95 LEU A N 1
ATOM 710 C CA . LEU A 1 95 ? -3.060 22.847 -3.000 1.00 29.42 95 LEU A CA 1
ATOM 711 C C . LEU A 1 95 ? -4.485 22.277 -2.963 1.00 29.42 95 LEU A C 1
ATOM 713 O O . LEU A 1 95 ? -5.420 23.047 -2.743 1.00 29.42 95 LEU A O 1
ATOM 717 N N . THR A 1 96 ? -4.679 20.967 -3.133 1.00 40.75 96 THR A N 1
ATOM 718 C CA . THR A 1 96 ? -6.013 20.343 -3.023 1.00 40.75 96 THR A CA 1
ATOM 719 C C . THR A 1 96 ? -6.538 20.306 -1.585 1.00 40.75 96 THR A C 1
ATOM 721 O O . THR A 1 96 ? -7.748 20.249 -1.386 1.00 40.75 96 THR A O 1
ATOM 724 N N . TRP A 1 97 ? -5.668 20.457 -0.582 1.00 43.22 97 TRP A N 1
ATOM 725 C CA . TRP A 1 97 ? -6.045 20.466 0.837 1.00 43.22 97 TRP A CA 1
ATOM 726 C C . TRP A 1 97 ? -6.433 21.846 1.400 1.00 43.22 97 TRP A C 1
ATOM 728 O O . TRP A 1 97 ? -6.898 21.926 2.535 1.00 43.22 97 TRP A O 1
ATOM 738 N N . GLN A 1 98 ? -6.280 22.948 0.650 1.00 40.31 98 GLN A N 1
ATOM 739 C CA . GLN A 1 98 ? -6.433 24.310 1.201 1.00 40.31 98 GLN A CA 1
ATOM 740 C C . GLN A 1 98 ? -7.578 25.166 0.639 1.00 40.31 98 GLN A C 1
ATOM 742 O O . GLN A 1 98 ? -7.540 26.391 0.765 1.00 40.31 98 GLN A O 1
ATOM 747 N N . VAL A 1 99 ? -8.650 24.587 0.089 1.00 41.56 99 VAL A N 1
ATOM 748 C CA . VAL A 1 99 ? -9.810 25.405 -0.316 1.00 41.56 99 VAL A CA 1
ATOM 749 C C . VAL A 1 99 ? -11.128 24.902 0.269 1.00 41.56 99 VAL A C 1
ATOM 751 O O . VAL A 1 99 ? -11.891 24.201 -0.388 1.00 41.56 99 VAL A O 1
ATOM 754 N N . ARG A 1 100 ? -11.477 25.414 1.460 1.00 40.78 100 ARG A N 1
ATOM 755 C CA . ARG A 1 100 ? -12.839 25.925 1.702 1.00 40.78 100 ARG A CA 1
ATOM 756 C C . ARG A 1 100 ? -12.888 27.036 2.770 1.00 40.78 100 ARG A C 1
ATOM 758 O O . ARG A 1 100 ? -12.197 26.927 3.779 1.00 40.78 100 ARG A O 1
ATOM 765 N N . PRO A 1 101 ? -13.685 28.107 2.554 1.00 49.66 101 PRO A N 1
ATOM 766 C CA . PRO A 1 101 ? -13.772 29.263 3.444 1.00 49.66 101 PRO A CA 1
ATOM 767 C C . PRO A 1 101 ? -14.991 29.209 4.384 1.00 49.66 101 PRO A C 1
ATOM 769 O O . PRO A 1 101 ? -16.047 28.697 4.017 1.00 49.66 101 PRO A O 1
ATOM 772 N N . GLY A 1 102 ? -14.856 29.848 5.549 1.00 31.48 102 GLY A N 1
ATOM 773 C CA . GLY A 1 102 ? -15.921 30.107 6.531 1.00 31.48 102 GLY A CA 1
ATOM 774 C C . GLY A 1 102 ? -15.500 29.583 7.907 1.00 31.48 102 GLY A C 1
ATOM 775 O O . GLY A 1 102 ? -15.279 28.395 8.055 1.00 31.48 102 GLY A O 1
ATOM 776 N N . GLY A 1 103 ? -15.258 30.382 8.941 1.00 41.62 103 GLY A N 1
ATOM 777 C CA . GLY A 1 103 ? -15.914 31.627 9.308 1.00 41.62 103 GLY A CA 1
ATOM 778 C C . GLY A 1 103 ? -16.854 31.335 10.470 1.00 41.62 103 GLY A C 1
ATOM 779 O O . GLY A 1 103 ? -18.042 31.193 10.235 1.00 41.62 103 GLY A O 1
ATOM 780 N N . ASP A 1 104 ? -16.308 31.224 11.685 1.00 33.34 104 ASP A N 1
ATOM 781 C CA . ASP A 1 104 ? -17.025 31.587 12.908 1.00 33.34 104 ASP A CA 1
ATOM 782 C C . ASP A 1 104 ? -16.056 31.821 14.076 1.00 33.34 104 ASP A C 1
ATOM 784 O O . ASP A 1 104 ? -15.070 31.110 14.279 1.00 33.34 104 ASP A O 1
ATOM 788 N N . GLU A 1 105 ? -16.327 32.898 14.807 1.00 45.41 105 GLU A N 1
ATOM 789 C CA . GLU A 1 105 ? -15.566 33.386 15.951 1.00 45.41 105 GLU A CA 1
ATOM 790 C C . GLU A 1 105 ? -15.628 32.388 17.118 1.00 45.41 105 GLU A C 1
ATOM 792 O O . GLU A 1 105 ? -16.662 32.248 17.772 1.00 45.41 105 GLU A O 1
ATOM 797 N N . VAL A 1 106 ? -14.505 31.745 17.456 1.00 35.22 106 VAL A N 1
ATOM 798 C CA . VAL A 1 106 ? -14.396 30.957 18.693 1.00 35.22 106 VAL A CA 1
ATOM 799 C C . VAL A 1 106 ? -13.434 31.628 19.667 1.00 35.22 106 VAL A C 1
ATOM 801 O O . VAL A 1 106 ? -12.260 31.874 19.396 1.00 35.22 106 VAL A O 1
ATOM 804 N N . ARG A 1 107 ? -14.007 31.950 20.827 1.00 33.00 107 ARG A N 1
ATOM 805 C CA . ARG A 1 107 ? -13.398 32.575 22.001 1.00 33.00 107 ARG A CA 1
ATOM 806 C C . ARG A 1 107 ? -12.099 31.886 22.416 1.00 33.00 107 ARG A C 1
ATOM 808 O O . ARG A 1 107 ? -12.056 30.679 22.622 1.00 33.00 107 ARG A O 1
ATOM 815 N N . THR A 1 108 ? -11.078 32.701 22.654 1.00 35.66 108 THR A N 1
ATOM 816 C CA . THR A 1 108 ? -9.795 32.317 23.244 1.00 35.66 108 THR A CA 1
ATOM 817 C C . THR A 1 108 ? -9.993 31.791 24.672 1.00 35.66 108 THR A C 1
ATOM 819 O O . THR A 1 108 ? -10.149 32.571 25.611 1.00 35.66 108 THR A O 1
ATOM 822 N N . ALA A 1 109 ? -9.986 30.469 24.844 1.00 35.88 109 ALA A N 1
ATOM 823 C CA . ALA A 1 109 ? -9.718 29.823 26.126 1.00 35.88 109 ALA A CA 1
ATOM 824 C C . ALA A 1 109 ? -8.238 29.413 26.161 1.00 35.88 109 ALA A C 1
ATOM 826 O O . ALA A 1 109 ? -7.700 28.906 25.179 1.00 35.88 109 ALA A O 1
ATOM 827 N N . ALA A 1 110 ? -7.565 29.705 27.274 1.00 34.47 110 ALA A N 1
ATOM 828 C CA . ALA A 1 110 ? -6.139 29.460 27.459 1.00 34.47 110 ALA A CA 1
ATOM 829 C C . ALA A 1 110 ? -5.790 27.959 27.346 1.00 34.47 110 ALA A C 1
ATOM 831 O O . ALA A 1 110 ? -6.568 27.126 27.819 1.00 34.47 110 ALA A O 1
ATOM 832 N N . PRO A 1 111 ? -4.623 27.601 26.776 1.00 32.38 111 PRO A N 1
ATOM 833 C CA . PRO A 1 111 ? -4.234 26.209 26.617 1.00 32.38 111 PRO A CA 1
ATOM 834 C C . PRO A 1 111 ? -3.932 25.596 27.986 1.00 32.38 111 PRO A C 1
ATOM 836 O O . PRO A 1 111 ? -3.020 26.021 28.697 1.00 32.38 111 PRO A O 1
ATOM 839 N N . THR A 1 112 ? -4.714 24.584 28.354 1.00 29.11 112 THR A N 1
ATOM 840 C CA . THR A 1 112 ? -4.357 23.662 29.433 1.00 29.11 112 THR A CA 1
ATOM 841 C C . THR A 1 112 ? -3.322 22.707 28.857 1.00 29.11 112 THR A C 1
ATOM 843 O O . THR A 1 112 ? -3.614 21.982 27.911 1.00 29.11 112 THR A O 1
ATOM 846 N N . GLN A 1 113 ? -2.097 22.752 29.381 1.00 29.30 113 GLN A N 1
ATOM 847 C CA . GLN A 1 113 ? -1.046 21.799 29.033 1.00 29.30 113 GLN A CA 1
ATOM 848 C C . GLN A 1 113 ? -1.508 20.392 29.427 1.00 29.30 113 GLN A C 1
ATOM 850 O O . GLN A 1 113 ? -1.549 20.055 30.610 1.00 29.30 113 GLN A O 1
ATOM 855 N N . ALA A 1 114 ? -1.885 19.591 28.433 1.00 30.86 114 ALA A N 1
ATOM 856 C CA . ALA A 1 114 ? -2.035 18.158 28.587 1.00 30.86 114 ALA A CA 1
ATOM 857 C C . ALA A 1 114 ? -0.636 17.534 28.546 1.00 30.86 114 ALA A C 1
ATOM 859 O O . ALA A 1 114 ? 0.114 17.704 27.587 1.00 30.86 114 ALA A O 1
ATOM 860 N N . THR A 1 115 ? -0.268 16.845 29.620 1.00 27.06 115 THR A N 1
ATOM 861 C CA . THR A 1 115 ? 0.929 16.010 29.666 1.00 27.06 115 THR A CA 1
ATOM 862 C C . THR A 1 115 ? 0.661 14.767 28.824 1.00 27.06 115 THR A C 1
ATOM 864 O O . THR A 1 115 ? 0.004 13.836 29.292 1.00 27.06 115 THR A O 1
ATOM 867 N N . SER A 1 116 ? 1.141 14.748 27.581 1.00 27.47 116 SER A N 1
ATOM 868 C CA . SER A 1 116 ? 1.152 13.538 26.759 1.00 27.47 116 SER A CA 1
ATOM 869 C C . SER A 1 116 ? 2.017 12.488 27.449 1.00 27.47 116 SER A C 1
ATOM 871 O O . SER A 1 116 ? 3.223 12.663 27.618 1.00 27.47 116 SER A O 1
ATOM 873 N N . THR A 1 117 ? 1.387 11.410 27.904 1.00 26.03 117 THR A N 1
ATOM 874 C CA . THR A 1 117 ? 2.102 10.240 28.411 1.00 26.03 117 THR A CA 1
ATOM 875 C C . THR A 1 117 ? 2.356 9.346 27.206 1.00 26.03 117 THR A C 1
ATOM 877 O O . THR A 1 117 ? 1.459 8.628 26.774 1.00 26.03 117 THR A O 1
ATOM 880 N N . THR A 1 118 ? 3.549 9.447 26.616 1.00 28.48 118 THR A N 1
ATOM 881 C CA . THR A 1 118 ? 4.010 8.524 25.573 1.00 28.48 118 THR A CA 1
ATOM 882 C C . THR A 1 118 ? 4.008 7.121 26.165 1.00 28.48 118 THR A C 1
ATOM 884 O O . THR A 1 118 ? 4.837 6.792 27.013 1.00 28.48 118 THR A O 1
ATOM 887 N N . SER A 1 119 ? 3.018 6.324 25.775 1.00 30.95 119 SER A N 1
ATOM 888 C CA . SER A 1 119 ? 2.977 4.905 26.098 1.00 30.95 119 SER A CA 1
ATOM 889 C C . SER A 1 119 ? 3.934 4.213 25.138 1.00 30.95 119 SER A C 1
ATOM 891 O O . SER A 1 119 ? 3.672 4.142 23.942 1.00 30.95 119 SER A O 1
ATOM 893 N N . ASP A 1 120 ? 5.076 3.788 25.667 1.00 29.59 120 ASP A N 1
ATOM 894 C CA . ASP A 1 120 ? 6.066 2.967 24.973 1.00 29.59 120 ASP A CA 1
ATOM 895 C C . ASP A 1 120 ? 5.364 1.677 24.494 1.00 29.59 120 ASP A C 1
ATOM 897 O O . ASP A 1 120 ? 4.807 0.959 25.339 1.00 29.59 120 ASP A O 1
ATOM 901 N N . PRO A 1 121 ? 5.302 1.373 23.182 1.00 41.25 121 PRO A N 1
ATOM 902 C CA . PRO A 1 121 ? 4.671 0.148 22.723 1.00 41.25 121 PRO A CA 1
ATOM 903 C C . PRO A 1 121 ? 5.452 -1.047 23.275 1.00 41.25 121 PRO A C 1
ATOM 905 O O . PRO A 1 121 ? 6.670 -1.172 23.141 1.00 41.25 121 PRO A O 1
ATOM 908 N N . ALA A 1 122 ? 4.727 -1.916 23.968 1.00 35.66 122 ALA A N 1
ATOM 909 C CA . ALA A 1 122 ? 5.272 -3.052 24.680 1.00 35.66 122 ALA A CA 1
ATOM 910 C C . ALA A 1 122 ? 6.060 -4.001 23.757 1.00 35.66 122 ALA A C 1
ATOM 912 O O . ALA A 1 122 ? 5.525 -4.543 22.797 1.00 35.66 122 ALA A O 1
ATOM 913 N N . GLY A 1 123 ? 7.304 -4.289 24.148 1.00 30.03 123 GLY A N 1
ATOM 914 C CA . GLY A 1 123 ? 8.010 -5.526 23.817 1.00 30.03 123 GLY A CA 1
ATOM 915 C C . GLY A 1 123 ? 8.640 -5.596 22.427 1.00 30.03 123 GLY A C 1
ATOM 916 O O . GLY A 1 123 ? 8.059 -6.142 21.492 1.00 30.03 123 GLY A O 1
ATOM 917 N N . THR A 1 124 ? 9.909 -5.190 22.330 1.00 32.81 124 THR A N 1
ATOM 918 C CA . THR A 1 124 ? 10.794 -5.541 21.211 1.00 32.81 124 THR A CA 1
ATOM 919 C C . THR A 1 124 ? 10.914 -7.065 21.105 1.00 32.81 124 THR A C 1
ATOM 921 O O . THR A 1 124 ? 11.681 -7.713 21.821 1.00 32.81 124 THR A O 1
ATOM 924 N N . THR A 1 125 ? 10.121 -7.649 20.214 1.00 33.16 125 THR A N 1
ATOM 925 C CA . THR A 1 125 ? 10.213 -9.056 19.834 1.00 33.16 125 THR A CA 1
ATOM 926 C C . THR A 1 125 ? 11.408 -9.208 18.898 1.00 33.16 125 THR A C 1
ATOM 928 O O . THR A 1 125 ? 11.541 -8.470 17.926 1.00 33.16 125 THR A O 1
ATOM 931 N N . ALA A 1 126 ? 12.313 -10.140 19.204 1.00 35.25 126 ALA A N 1
ATOM 932 C CA . ALA A 1 126 ? 13.474 -10.427 18.366 1.00 35.25 126 ALA A CA 1
ATOM 933 C C . ALA A 1 126 ? 13.042 -10.762 16.924 1.00 35.25 126 ALA A C 1
ATOM 935 O O . ALA A 1 126 ? 12.192 -11.630 16.721 1.00 35.25 126 ALA A O 1
ATOM 936 N N . ILE A 1 127 ? 13.649 -10.083 15.944 1.00 37.56 127 ILE A N 1
ATOM 937 C CA . ILE A 1 127 ? 13.379 -10.218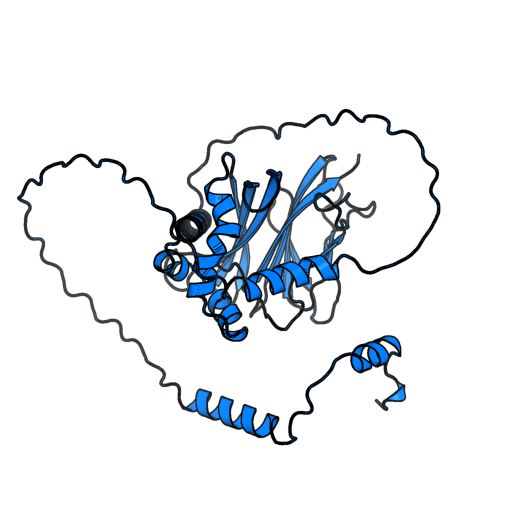 14.506 1.00 37.56 127 ILE A CA 1
ATOM 938 C C . ILE A 1 127 ? 13.591 -11.684 14.093 1.00 37.56 127 ILE A C 1
ATOM 940 O O . ILE A 1 127 ? 14.723 -12.166 14.014 1.00 37.56 127 ILE A O 1
ATOM 944 N N . ARG A 1 128 ? 12.502 -12.425 13.848 1.00 38.81 128 ARG A N 1
ATOM 945 C CA . ARG A 1 128 ? 12.573 -13.674 13.073 1.00 38.81 128 ARG A CA 1
ATOM 946 C C . ARG A 1 128 ? 13.007 -13.311 11.650 1.00 38.81 128 ARG A C 1
ATOM 948 O O . ARG A 1 128 ? 12.588 -12.262 11.169 1.00 38.81 128 ARG A O 1
ATOM 955 N N . PRO A 1 129 ? 13.804 -14.145 10.956 1.00 45.31 129 PRO A N 1
ATOM 956 C CA . PRO A 1 129 ? 14.034 -13.934 9.532 1.00 45.31 129 PRO A CA 1
ATOM 957 C C . PRO A 1 129 ? 12.670 -13.873 8.841 1.00 45.31 129 PRO A C 1
ATOM 959 O O . PRO A 1 129 ? 11.898 -14.830 8.935 1.00 45.31 129 PRO A O 1
ATOM 962 N N . GLY A 1 130 ? 12.370 -12.721 8.238 1.00 61.06 130 GLY A N 1
ATOM 963 C CA . GLY A 1 130 ? 11.094 -12.464 7.584 1.00 61.06 130 GLY A CA 1
ATOM 964 C C . GLY A 1 130 ? 10.798 -13.484 6.486 1.00 61.06 130 GLY A C 1
ATOM 965 O O . GLY A 1 130 ? 11.686 -14.198 5.996 1.00 61.06 130 GLY A O 1
ATOM 966 N N . SER A 1 131 ? 9.530 -13.546 6.103 1.00 80.75 131 SER A N 1
ATOM 967 C CA . SER A 1 131 ? 9.065 -14.216 4.890 1.00 80.75 131 SER A CA 1
ATOM 968 C C . SER A 1 131 ? 9.872 -13.774 3.656 1.00 80.75 131 SER A C 1
ATOM 970 O O . SER A 1 131 ? 10.544 -12.739 3.665 1.00 80.75 131 SER A O 1
ATOM 972 N N . THR A 1 132 ? 9.834 -14.557 2.571 1.00 91.31 132 THR A N 1
ATOM 973 C CA . THR A 1 132 ? 10.506 -14.170 1.315 1.00 91.31 132 THR A CA 1
ATOM 974 C C . THR A 1 132 ? 10.003 -12.819 0.801 1.00 91.31 132 THR A C 1
ATOM 976 O O . THR A 1 132 ? 10.818 -11.989 0.420 1.00 91.31 132 THR A O 1
ATOM 979 N N . ALA A 1 133 ? 8.701 -12.547 0.932 1.00 94.44 133 ALA A N 1
ATOM 980 C CA . ALA A 1 133 ? 8.087 -11.261 0.609 1.00 94.44 133 ALA A CA 1
ATOM 981 C C . ALA A 1 133 ? 8.705 -10.075 1.368 1.00 94.44 133 ALA A C 1
ATOM 983 O O . ALA A 1 133 ? 9.087 -9.080 0.757 1.00 94.44 133 ALA A O 1
ATOM 984 N N . GLU A 1 134 ? 8.845 -10.178 2.694 1.00 95.94 134 GLU A N 1
ATOM 985 C CA . GLU A 1 134 ? 9.456 -9.113 3.504 1.00 95.94 134 GLU A CA 1
ATOM 986 C C . GLU A 1 134 ? 10.912 -8.866 3.103 1.00 95.94 134 GLU A C 1
ATOM 988 O O . GLU A 1 134 ? 11.351 -7.721 3.022 1.00 95.94 134 GLU A O 1
ATOM 993 N N . ARG A 1 135 ? 11.658 -9.938 2.807 1.00 96.00 135 ARG A N 1
ATOM 994 C CA . ARG A 1 135 ? 13.042 -9.829 2.336 1.00 96.00 135 ARG A CA 1
ATOM 995 C C . ARG A 1 135 ? 13.13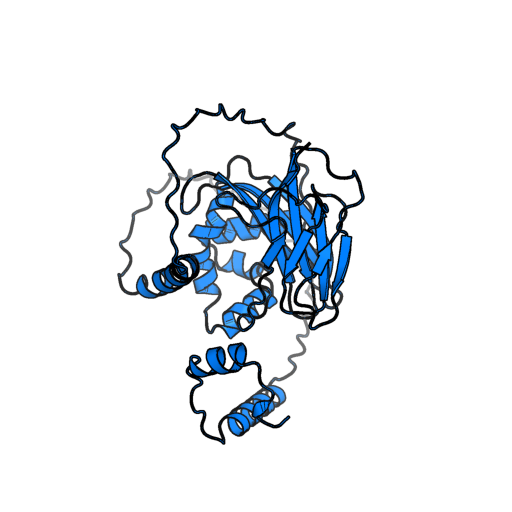1 -9.111 0.991 1.00 96.00 135 ARG A C 1
ATOM 997 O O . ARG A 1 135 ? 13.999 -8.257 0.843 1.00 96.00 135 ARG A O 1
ATOM 1004 N N . ASP A 1 136 ? 12.256 -9.441 0.046 1.00 97.25 136 ASP A N 1
ATOM 1005 C CA . ASP A 1 136 ? 12.258 -8.847 -1.293 1.00 97.25 136 ASP A CA 1
ATOM 1006 C C . ASP A 1 136 ? 11.860 -7.360 -1.247 1.00 97.25 136 ASP A C 1
ATOM 1008 O O 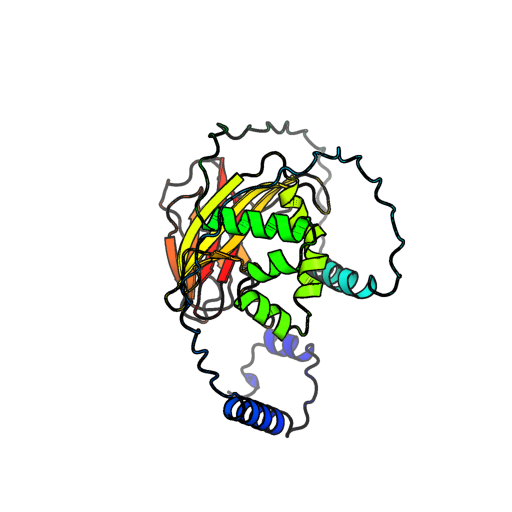. ASP A 1 136 ? 12.483 -6.538 -1.919 1.00 97.25 136 ASP A O 1
ATOM 1012 N N . VAL A 1 137 ? 10.917 -6.973 -0.374 1.00 97.38 137 VAL A N 1
ATOM 1013 C CA . VAL A 1 137 ? 10.590 -5.554 -0.126 1.00 97.38 137 VAL A CA 1
ATOM 1014 C C . VAL A 1 137 ? 11.761 -4.808 0.499 1.00 97.38 137 VAL A C 1
ATOM 1016 O O . VAL A 1 137 ? 12.099 -3.720 0.040 1.00 97.38 137 VAL A O 1
ATOM 1019 N N . VAL A 1 138 ? 12.419 -5.379 1.512 1.00 96.62 138 VAL A N 1
ATOM 1020 C CA . VAL A 1 138 ? 13.606 -4.753 2.117 1.00 96.62 138 VAL A CA 1
ATOM 1021 C C . VAL A 1 138 ? 14.726 -4.593 1.087 1.00 96.62 138 VAL A C 1
ATOM 1023 O O . VAL A 1 138 ? 15.309 -3.516 1.002 1.00 96.62 138 VAL A O 1
ATOM 1026 N N . ALA A 1 139 ? 14.977 -5.608 0.256 1.00 97.25 139 ALA A N 1
ATOM 1027 C CA . ALA A 1 139 ? 15.972 -5.533 -0.812 1.00 97.25 139 ALA A CA 1
ATOM 1028 C C . ALA A 1 139 ? 15.625 -4.456 -1.857 1.00 97.25 139 ALA A C 1
ATOM 1030 O O . ALA A 1 139 ? 16.510 -3.736 -2.319 1.00 97.25 139 ALA A O 1
ATOM 1031 N N . TRP A 1 140 ? 14.343 -4.301 -2.200 1.00 97.94 140 TRP A N 1
ATOM 1032 C CA . TRP A 1 140 ? 13.884 -3.241 -3.097 1.00 97.94 140 TRP A CA 1
ATOM 1033 C C . TRP A 1 140 ? 14.086 -1.847 -2.484 1.00 97.94 140 TRP A C 1
ATOM 1035 O O . TRP A 1 140 ? 14.625 -0.966 -3.153 1.00 97.94 140 TRP A O 1
ATOM 1045 N N . LEU A 1 141 ? 13.744 -1.656 -1.201 1.00 96.94 141 LEU A N 1
ATOM 1046 C CA . LEU A 1 141 ? 13.982 -0.398 -0.478 1.00 96.94 141 LEU A CA 1
ATOM 1047 C C . LEU A 1 141 ? 15.473 -0.050 -0.435 1.00 96.94 141 LEU A C 1
ATOM 1049 O O . LEU A 1 141 ? 15.844 1.091 -0.696 1.00 96.94 141 LEU A O 1
ATOM 1053 N N . GLU A 1 142 ? 16.328 -1.028 -0.127 1.00 96.62 142 GLU A N 1
ATOM 1054 C CA . GLU A 1 142 ? 17.783 -0.858 -0.103 1.00 96.62 142 GLU A CA 1
ATOM 1055 C C . GLU A 1 142 ? 18.329 -0.472 -1.482 1.00 96.62 142 GLU A C 1
ATOM 1057 O O . GLU A 1 142 ? 19.147 0.444 -1.577 1.00 96.62 142 GLU A O 1
ATOM 1062 N N . ALA A 1 143 ? 17.848 -1.108 -2.554 1.00 97.62 143 ALA A N 1
ATOM 1063 C CA . ALA A 1 143 ? 18.240 -0.773 -3.919 1.00 97.62 143 ALA A CA 1
ATOM 1064 C C . ALA A 1 143 ? 17.828 0.659 -4.300 1.00 97.62 143 ALA A C 1
ATOM 1066 O O . ALA A 1 143 ? 18.657 1.428 -4.791 1.00 97.62 143 ALA A O 1
ATOM 1067 N N . VAL A 1 144 ? 16.584 1.055 -4.008 1.00 95.94 144 VAL A N 1
ATOM 1068 C CA . VAL A 1 144 ? 16.088 2.420 -4.248 1.00 95.94 144 VAL A CA 1
ATOM 1069 C C . VAL A 1 144 ? 16.868 3.446 -3.417 1.00 95.94 144 VAL A C 1
ATOM 1071 O O . VAL A 1 144 ? 17.347 4.440 -3.964 1.00 95.94 144 VAL A O 1
ATOM 1074 N N . GLY A 1 145 ? 17.079 3.192 -2.122 1.00 94.25 145 GLY A N 1
ATOM 1075 C CA . GLY A 1 145 ? 17.840 4.075 -1.231 1.00 94.25 145 GLY A CA 1
ATOM 1076 C C . GLY A 1 145 ? 19.320 4.203 -1.612 1.00 94.25 145 GLY A C 1
ATOM 1077 O O . GLY A 1 145 ? 19.913 5.274 -1.480 1.00 94.25 145 GLY A O 1
ATOM 1078 N N . ALA A 1 146 ? 19.924 3.141 -2.152 1.00 95.56 146 ALA A N 1
ATOM 1079 C CA . ALA A 1 146 ? 21.290 3.164 -2.672 1.00 95.56 146 ALA A CA 1
ATOM 1080 C C . ALA A 1 146 ? 21.409 3.808 -4.068 1.00 95.56 146 ALA A C 1
ATOM 1082 O O . ALA A 1 146 ? 22.526 4.090 -4.515 1.00 95.56 146 ALA A O 1
ATOM 1083 N N . GLY A 1 147 ? 20.287 4.041 -4.758 1.00 95.88 147 GLY A N 1
ATOM 1084 C CA . GLY A 1 147 ? 20.255 4.474 -6.155 1.00 95.88 147 GLY A CA 1
ATOM 1085 C C . GLY A 1 147 ? 20.659 3.378 -7.150 1.00 95.88 147 GLY A C 1
ATOM 1086 O O . GLY A 1 147 ? 21.064 3.692 -8.271 1.00 95.88 147 GLY A O 1
ATOM 1087 N N . ASP A 1 148 ? 20.575 2.104 -6.757 1.00 97.81 148 ASP A N 1
ATOM 1088 C CA . ASP A 1 148 ? 20.773 0.950 -7.637 1.00 97.81 148 ASP A CA 1
ATOM 1089 C C . ASP A 1 148 ? 19.487 0.670 -8.427 1.00 97.81 148 ASP A C 1
ATOM 1091 O O . ASP A 1 148 ? 18.665 -0.184 -8.089 1.00 97.81 148 ASP A O 1
ATOM 1095 N N . VAL A 1 149 ? 19.304 1.448 -9.494 1.00 97.69 149 VAL A N 1
ATOM 1096 C CA . VAL A 1 149 ? 18.110 1.388 -10.349 1.00 97.69 149 VAL A CA 1
ATOM 1097 C C . VAL A 1 149 ? 17.931 0.010 -10.987 1.00 97.69 149 VAL A C 1
ATOM 1099 O O . VAL A 1 149 ? 16.797 -0.411 -11.190 1.00 97.69 149 VAL A O 1
ATOM 1102 N N . ASP A 1 150 ? 19.015 -0.701 -11.307 1.00 98.25 150 ASP A N 1
ATOM 1103 C CA . ASP A 1 150 ? 18.921 -2.015 -11.949 1.00 98.25 150 ASP A CA 1
ATOM 1104 C C . ASP A 1 150 ? 18.432 -3.081 -10.965 1.00 98.25 150 ASP A C 1
ATOM 1106 O O . ASP A 1 150 ? 17.538 -3.858 -11.308 1.00 98.25 150 ASP A O 1
ATOM 1110 N N . ALA A 1 151 ? 18.949 -3.079 -9.733 1.00 97.88 151 ALA A N 1
ATOM 1111 C CA . ALA A 1 151 ? 18.460 -3.966 -8.681 1.00 97.88 151 ALA A CA 1
ATOM 1112 C C . ALA A 1 151 ? 17.009 -3.645 -8.283 1.00 97.88 151 ALA A C 1
ATOM 1114 O O . ALA A 1 151 ? 16.188 -4.556 -8.168 1.00 97.88 151 ALA A O 1
ATOM 1115 N N . ALA A 1 152 ? 16.664 -2.360 -8.142 1.00 98.00 152 ALA A N 1
ATOM 1116 C CA . ALA A 1 152 ? 15.300 -1.937 -7.827 1.00 98.00 152 ALA A CA 1
ATOM 1117 C C . ALA A 1 152 ? 14.317 -2.347 -8.934 1.00 98.00 152 ALA A C 1
ATOM 1119 O O . ALA A 1 152 ? 13.250 -2.898 -8.657 1.00 98.00 152 ALA A O 1
ATOM 1120 N N . LEU A 1 153 ? 14.687 -2.142 -10.202 1.00 97.94 153 LEU A N 1
ATOM 1121 C CA . LEU A 1 153 ? 13.853 -2.510 -11.343 1.00 97.94 153 LEU A CA 1
ATOM 1122 C C . LEU A 1 153 ? 13.646 -4.027 -11.439 1.00 97.94 153 LEU A C 1
ATOM 1124 O O . LEU A 1 153 ? 12.546 -4.456 -11.766 1.00 97.94 153 LEU A O 1
ATOM 1128 N N . ALA A 1 154 ? 14.658 -4.838 -11.114 1.00 97.69 154 ALA A N 1
ATOM 1129 C CA . ALA A 1 154 ? 14.548 -6.300 -11.123 1.00 97.69 154 ALA A CA 1
ATOM 1130 C C . ALA A 1 154 ? 13.543 -6.850 -10.093 1.00 97.69 154 ALA A C 1
ATOM 1132 O O . ALA A 1 154 ? 12.993 -7.932 -10.294 1.00 97.69 154 ALA A O 1
ATOM 1133 N N . LEU A 1 155 ? 13.308 -6.108 -9.008 1.00 97.75 155 LEU A N 1
ATOM 1134 C CA . LEU A 1 155 ? 12.342 -6.439 -7.959 1.00 97.75 155 LEU A CA 1
ATOM 1135 C C . LEU A 1 155 ? 10.986 -5.745 -8.157 1.00 97.75 155 LEU A C 1
ATOM 1137 O O . LEU A 1 155 ? 10.022 -6.086 -7.478 1.00 97.75 155 LEU A O 1
ATOM 1141 N N . THR A 1 156 ? 10.892 -4.777 -9.071 1.00 98.06 156 THR A N 1
ATOM 1142 C CA . THR A 1 156 ? 9.654 -4.033 -9.329 1.00 98.06 156 THR A CA 1
ATOM 1143 C C . THR A 1 156 ? 8.702 -4.873 -10.174 1.00 98.06 156 THR A C 1
ATOM 1145 O O . THR A 1 156 ? 9.084 -5.443 -11.197 1.00 98.06 156 THR A O 1
ATOM 1148 N N . GLY A 1 157 ? 7.444 -4.945 -9.753 1.00 96.81 157 GLY A N 1
ATOM 1149 C CA . GLY A 1 157 ? 6.424 -5.708 -10.450 1.00 96.81 157 GLY A CA 1
ATOM 1150 C C . GLY A 1 157 ? 5.921 -5.051 -11.741 1.00 96.81 157 GLY A C 1
ATOM 1151 O O . GLY A 1 157 ? 6.053 -3.840 -11.953 1.00 96.81 157 GLY A O 1
ATOM 1152 N N . PRO A 1 158 ? 5.354 -5.859 -12.655 1.00 95.56 158 PRO A N 1
ATOM 1153 C CA . PRO A 1 158 ? 4.934 -5.396 -13.971 1.00 95.56 158 PRO A CA 1
ATOM 1154 C C . PRO A 1 158 ? 3.782 -4.385 -13.926 1.00 95.56 158 PRO A C 1
ATOM 1156 O O . PRO A 1 158 ? 3.666 -3.594 -14.862 1.00 95.56 158 PRO A O 1
ATOM 1159 N N . ARG A 1 159 ? 2.935 -4.377 -12.884 1.00 94.81 159 ARG A N 1
ATOM 1160 C CA . ARG A 1 159 ? 1.810 -3.425 -12.805 1.00 94.81 159 ARG A CA 1
ATOM 1161 C C . ARG A 1 159 ? 2.310 -2.013 -12.527 1.00 94.81 159 ARG A C 1
ATOM 1163 O O . ARG A 1 159 ? 1.865 -1.082 -13.184 1.00 94.81 159 ARG A O 1
ATOM 1170 N N . THR A 1 160 ? 3.306 -1.875 -11.660 1.00 96.06 160 THR A N 1
ATOM 1171 C CA . THR A 1 160 ? 4.001 -0.612 -11.392 1.00 96.06 160 THR A CA 1
ATOM 1172 C C . THR A 1 160 ? 4.715 -0.096 -12.633 1.00 96.06 160 THR A C 1
ATOM 1174 O O . THR A 1 160 ? 4.631 1.088 -12.951 1.00 96.06 160 THR A O 1
ATOM 1177 N N . ILE A 1 161 ? 5.369 -0.977 -13.394 1.00 96.62 161 ILE A N 1
ATOM 1178 C CA . ILE A 1 161 ? 5.983 -0.591 -14.672 1.00 96.62 161 ILE A CA 1
ATOM 1179 C C . ILE A 1 161 ? 4.911 -0.077 -15.646 1.00 96.62 161 ILE A C 1
ATOM 1181 O O . ILE A 1 161 ? 5.087 0.986 -16.237 1.00 96.62 161 ILE A O 1
ATOM 1185 N N . ALA A 1 162 ? 3.789 -0.792 -15.778 1.00 94.62 162 ALA A N 1
ATOM 1186 C CA . ALA A 1 162 ? 2.682 -0.393 -16.646 1.00 94.62 162 ALA A CA 1
ATOM 1187 C C . ALA A 1 162 ? 2.020 0.926 -16.205 1.00 94.62 162 ALA A C 1
ATOM 1189 O O . ALA A 1 162 ? 1.654 1.732 -17.057 1.00 94.62 162 ALA A O 1
ATOM 1190 N N . TYR A 1 163 ? 1.904 1.171 -14.897 1.00 94.00 163 TYR A N 1
ATOM 1191 C CA . TYR A 1 163 ? 1.394 2.425 -14.338 1.00 94.00 163 TYR A CA 1
ATOM 1192 C C . TYR A 1 163 ? 2.225 3.626 -14.801 1.00 94.00 163 TYR A C 1
ATOM 1194 O O . TYR A 1 163 ? 1.684 4.595 -15.335 1.00 94.00 163 TYR A O 1
ATOM 1202 N N . TYR A 1 164 ? 3.549 3.560 -14.646 1.00 95.69 164 TYR A N 1
ATOM 1203 C CA . TYR A 1 164 ? 4.417 4.670 -15.038 1.00 95.69 164 TYR A CA 1
ATOM 1204 C C . TYR A 1 164 ? 4.541 4.815 -16.558 1.00 95.69 164 TYR A C 1
ATOM 1206 O O . TYR A 1 164 ? 4.576 5.944 -17.049 1.00 95.69 164 TYR A O 1
ATOM 1214 N N . ASP A 1 165 ? 4.516 3.710 -17.308 1.00 95.19 165 ASP A N 1
ATOM 1215 C CA . ASP A 1 165 ? 4.457 3.748 -18.775 1.00 95.19 165 ASP A CA 1
ATOM 1216 C C . ASP A 1 165 ? 3.184 4.457 -19.269 1.00 95.19 165 ASP A C 1
ATOM 1218 O O . ASP A 1 165 ? 3.251 5.338 -20.127 1.00 95.19 165 ASP A O 1
ATOM 1222 N N . ALA A 1 166 ? 2.029 4.172 -18.655 1.00 93.69 166 ALA A N 1
ATOM 1223 C CA . ALA A 1 166 ? 0.764 4.836 -18.970 1.00 93.69 166 ALA A CA 1
ATOM 1224 C C . ALA A 1 166 ? 0.792 6.350 -18.679 1.00 93.69 166 ALA A C 1
ATOM 1226 O O . ALA A 1 166 ? 0.180 7.128 -19.411 1.00 93.69 166 ALA A O 1
ATOM 1227 N N . LEU A 1 167 ? 1.548 6.784 -17.666 1.00 94.50 167 LEU A N 1
ATOM 1228 C CA . LEU A 1 167 ? 1.803 8.201 -17.379 1.00 94.50 167 LEU A CA 1
ATOM 1229 C C . LEU A 1 167 ? 2.825 8.854 -18.331 1.00 94.50 167 LEU A C 1
ATOM 1231 O O . LEU A 1 167 ? 3.069 10.058 -18.237 1.00 94.50 167 LEU A O 1
ATOM 1235 N N . GLY A 1 168 ? 3.447 8.088 -19.234 1.00 96.19 168 GLY A N 1
ATOM 1236 C CA . GLY A 1 168 ? 4.544 8.556 -20.082 1.00 96.19 168 GLY A CA 1
ATOM 1237 C C . GLY A 1 168 ? 5.836 8.836 -19.305 1.00 96.19 168 GLY A C 1
ATOM 1238 O O . GLY A 1 168 ? 6.680 9.604 -19.773 1.00 96.19 168 GLY A O 1
ATOM 1239 N N . ALA A 1 169 ? 5.982 8.251 -18.113 1.00 96.06 169 ALA A N 1
ATOM 1240 C CA . ALA A 1 169 ? 7.144 8.401 -17.252 1.00 96.06 169 ALA A CA 1
ATOM 1241 C C . ALA A 1 169 ? 8.151 7.261 -17.475 1.00 96.06 169 ALA A C 1
ATOM 1243 O O . ALA A 1 169 ? 7.788 6.092 -17.584 1.00 96.06 169 ALA A O 1
ATOM 1244 N N . ASP A 1 170 ? 9.445 7.592 -17.494 1.00 96.25 170 ASP A N 1
ATOM 1245 C CA . ASP A 1 170 ? 10.509 6.584 -17.498 1.00 96.25 170 ASP A CA 1
ATOM 1246 C C . ASP A 1 170 ? 10.671 5.997 -16.092 1.00 96.25 170 ASP A C 1
ATOM 1248 O O . ASP A 1 170 ? 11.170 6.671 -15.186 1.00 96.25 170 ASP A O 1
ATOM 1252 N N . ILE A 1 171 ? 10.296 4.725 -15.921 1.00 96.31 171 ILE A N 1
ATOM 1253 C CA . ILE A 1 171 ? 10.402 4.006 -14.645 1.00 96.31 171 ILE A CA 1
ATOM 1254 C C . ILE A 1 171 ? 11.812 4.065 -14.048 1.00 96.31 171 ILE A C 1
ATOM 1256 O O . ILE A 1 171 ? 11.966 4.135 -12.832 1.00 96.31 171 ILE A O 1
ATOM 1260 N N . ARG A 1 172 ? 12.863 4.092 -14.876 1.00 97.69 172 ARG A N 1
ATOM 1261 C CA . ARG A 1 172 ? 14.241 4.180 -14.374 1.00 97.69 172 ARG A CA 1
ATOM 1262 C C . ARG A 1 172 ? 14.515 5.535 -13.730 1.00 97.69 172 ARG A C 1
ATOM 1264 O O . ARG A 1 172 ? 15.170 5.590 -12.692 1.00 97.69 172 ARG A O 1
ATOM 1271 N N . GLY A 1 173 ? 14.004 6.609 -14.332 1.00 96.50 173 GLY A N 1
ATOM 1272 C CA . GLY A 1 173 ? 14.042 7.953 -13.758 1.00 96.50 173 GLY A CA 1
ATOM 1273 C C . GLY A 1 173 ? 13.249 8.029 -12.455 1.00 96.50 173 GLY A C 1
ATOM 1274 O O . GLY A 1 173 ? 13.768 8.518 -11.456 1.00 96.50 173 GLY A O 1
ATOM 1275 N N . VAL A 1 174 ? 12.046 7.448 -12.435 1.00 95.94 174 VAL A N 1
ATOM 1276 C CA . VAL A 1 174 ? 11.200 7.382 -11.235 1.00 95.94 174 VAL A CA 1
ATOM 1277 C C . VAL A 1 174 ? 11.904 6.652 -10.090 1.00 95.94 174 VAL A C 1
ATOM 1279 O O . VAL A 1 174 ? 11.976 7.185 -8.985 1.00 95.94 174 VAL A O 1
ATOM 1282 N N . LEU A 1 175 ? 12.467 5.463 -10.328 1.00 96.25 175 LEU A N 1
ATOM 1283 C CA . LEU A 1 175 ? 13.189 4.702 -9.299 1.00 96.25 175 LEU A CA 1
ATOM 1284 C C . LEU A 1 175 ? 14.439 5.442 -8.801 1.00 96.25 175 LEU A C 1
ATOM 1286 O O . LEU A 1 175 ? 14.749 5.379 -7.614 1.00 96.25 175 LEU A O 1
ATOM 1290 N N . ALA A 1 176 ? 15.133 6.177 -9.677 1.00 95.38 176 ALA A N 1
ATOM 1291 C CA . ALA A 1 176 ? 16.290 6.985 -9.293 1.00 95.38 176 ALA A CA 1
ATOM 1292 C C . ALA A 1 176 ? 15.925 8.162 -8.367 1.00 95.38 176 ALA A C 1
ATOM 1294 O O . ALA A 1 176 ? 16.740 8.556 -7.533 1.00 95.38 176 ALA A O 1
ATOM 1295 N N . GLU A 1 177 ? 14.725 8.727 -8.518 1.00 93.38 177 GLU A N 1
ATOM 1296 C CA . GLU A 1 177 ? 14.210 9.831 -7.691 1.00 93.38 177 GLU A CA 1
ATOM 1297 C C . GLU A 1 177 ? 13.477 9.331 -6.434 1.00 93.38 177 GLU A C 1
ATOM 1299 O O . GLU A 1 177 ? 13.427 10.018 -5.418 1.00 93.38 177 GLU A O 1
ATOM 1304 N N . SER A 1 178 ? 12.992 8.089 -6.455 1.00 91.88 178 SER A N 1
ATOM 1305 C CA . SER A 1 178 ? 12.252 7.447 -5.359 1.00 91.88 178 SER A CA 1
ATOM 1306 C C . SER A 1 178 ? 13.069 7.246 -4.074 1.00 91.88 178 SER A C 1
ATOM 1308 O O . SER A 1 178 ? 12.494 6.958 -3.023 1.00 91.88 178 SER A O 1
ATOM 1310 N N . GLY A 1 179 ? 14.394 7.420 -4.135 1.00 88.06 179 GLY A N 1
ATOM 1311 C CA . GLY A 1 179 ? 15.291 7.345 -2.982 1.00 88.06 179 GLY A CA 1
ATOM 1312 C C . GLY A 1 179 ? 14.963 8.353 -1.878 1.00 88.06 179 GLY A C 1
ATOM 1313 O O . GLY A 1 179 ? 15.117 8.022 -0.711 1.00 88.06 179 GLY A O 1
ATOM 1314 N N . GLU A 1 180 ? 14.458 9.545 -2.207 1.00 81.81 180 GLU A N 1
ATOM 1315 C CA . GLU A 1 180 ? 14.118 10.560 -1.191 1.00 81.81 180 GLU A CA 1
ATOM 1316 C C . GLU A 1 180 ? 12.878 10.154 -0.366 1.00 81.81 180 GLU A C 1
ATOM 1318 O O . GLU A 1 180 ? 12.831 10.388 0.841 1.00 81.81 180 GLU A O 1
ATOM 1323 N N . GLY A 1 181 ? 11.919 9.445 -0.977 1.00 84.88 181 GLY A N 1
ATOM 1324 C CA . GLY A 1 181 ? 10.738 8.917 -0.285 1.00 84.88 181 GLY A CA 1
ATOM 1325 C C . GLY A 1 181 ? 10.992 7.571 0.398 1.00 84.88 181 GLY A C 1
ATOM 1326 O O . GLY A 1 181 ? 10.917 7.445 1.623 1.00 84.88 181 GLY A O 1
ATOM 1327 N N . TYR A 1 182 ? 11.312 6.546 -0.394 1.00 89.50 182 TYR A N 1
ATOM 1328 C CA . TYR A 1 182 ? 11.476 5.178 0.106 1.00 89.50 182 TYR A CA 1
ATOM 1329 C C . TYR A 1 182 ? 12.801 4.959 0.840 1.00 89.50 182 TYR A C 1
ATOM 1331 O O . TYR A 1 182 ? 12.867 4.119 1.736 1.00 89.50 182 TYR A O 1
ATOM 1339 N N . GLY A 1 183 ? 13.844 5.732 0.524 1.00 84.69 183 GLY A N 1
ATOM 1340 C CA . GLY A 1 183 ? 15.129 5.648 1.222 1.00 84.69 183 GLY A CA 1
ATOM 1341 C C . GLY A 1 183 ? 15.038 6.043 2.696 1.00 84.69 183 GLY A C 1
ATOM 1342 O O . GLY A 1 183 ? 15.780 5.489 3.500 1.00 84.69 183 GLY A O 1
ATOM 1343 N N . GLY A 1 184 ? 14.063 6.874 3.091 1.00 89.19 184 GLY A N 1
ATOM 1344 C CA . GLY A 1 184 ? 13.808 7.181 4.505 1.00 89.19 184 GLY A CA 1
ATOM 1345 C C . GLY A 1 184 ? 13.482 5.941 5.349 1.00 89.19 184 GLY A C 1
ATOM 1346 O O . GLY A 1 184 ? 13.774 5.904 6.541 1.00 89.19 184 GLY A O 1
ATOM 1347 N N . TRP A 1 185 ? 12.952 4.876 4.734 1.00 94.06 185 TRP A N 1
ATOM 1348 C CA . TRP A 1 185 ? 12.778 3.598 5.423 1.00 94.06 185 TRP A CA 1
ATOM 1349 C C . TRP A 1 185 ? 14.084 2.842 5.619 1.00 94.06 185 TRP A C 1
ATOM 1351 O O . TRP A 1 185 ? 14.174 2.075 6.572 1.00 94.06 185 TRP A O 1
ATOM 1361 N N . VAL A 1 186 ? 15.074 2.986 4.735 1.00 92.44 186 VAL A N 1
ATOM 1362 C CA . VAL A 1 186 ? 16.370 2.285 4.836 1.00 92.44 186 VAL A CA 1
ATOM 1363 C C . VAL A 1 186 ? 17.121 2.709 6.093 1.00 92.44 186 VAL A C 1
ATOM 1365 O O . VAL A 1 186 ? 17.684 1.856 6.777 1.00 92.44 186 VAL A O 1
ATOM 1368 N N . ASP A 1 187 ? 17.048 3.994 6.429 1.00 89.06 187 ASP A N 1
ATOM 1369 C CA . ASP A 1 187 ? 17.736 4.583 7.580 1.00 89.06 187 ASP A CA 1
ATOM 1370 C C . ASP A 1 187 ? 16.897 4.572 8.874 1.00 89.06 187 ASP A C 1
ATOM 1372 O O . ASP A 1 187 ? 17.345 5.068 9.910 1.00 89.06 187 ASP A O 1
ATOM 1376 N N . SER A 1 188 ? 15.691 3.994 8.841 1.00 93.38 188 SER A N 1
ATOM 1377 C CA . SER A 1 188 ? 14.803 3.911 10.003 1.00 93.38 188 SER A CA 1
ATOM 1378 C C . SER A 1 188 ? 15.399 2.983 11.085 1.00 93.38 188 SER A C 1
ATOM 1380 O O . SER A 1 188 ? 15.596 1.788 10.834 1.00 93.38 188 SER A O 1
ATOM 1382 N N . PRO A 1 189 ? 15.709 3.498 12.294 1.00 91.88 189 PRO A N 1
ATOM 1383 C CA . PRO A 1 189 ? 16.492 2.777 13.308 1.00 91.88 189 PRO A CA 1
ATOM 1384 C C . PRO A 1 189 ? 15.719 1.654 14.016 1.00 91.88 189 PRO A C 1
ATOM 1386 O O . PRO A 1 189 ? 16.317 0.765 14.622 1.00 91.88 189 PRO A O 1
ATOM 1389 N N . ASP A 1 190 ? 14.396 1.715 13.960 1.00 94.69 190 ASP A N 1
ATOM 1390 C CA . ASP A 1 190 ? 13.426 0.875 14.657 1.00 94.69 190 ASP A CA 1
ATOM 1391 C C . ASP A 1 190 ? 12.400 0.268 13.684 1.00 94.69 190 ASP A C 1
ATOM 1393 O O . ASP A 1 190 ? 11.340 -0.195 14.107 1.00 94.69 190 ASP A O 1
ATOM 1397 N N . ARG A 1 191 ? 12.718 0.242 12.380 1.00 94.88 191 ARG A N 1
ATOM 1398 C CA . ARG 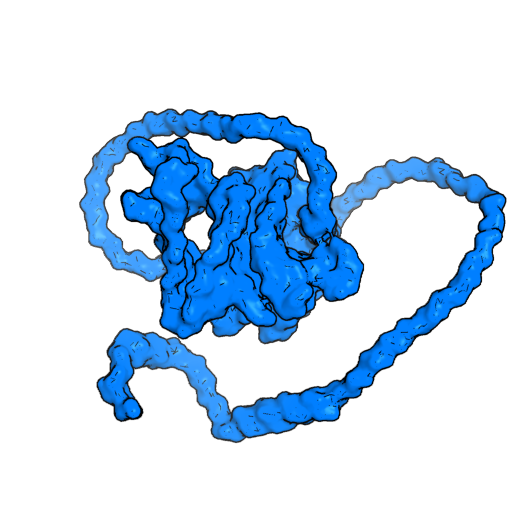A 1 191 ? 11.860 -0.347 11.349 1.00 94.88 191 ARG A CA 1
ATOM 1399 C C . ARG A 1 191 ? 11.536 -1.803 11.658 1.00 94.88 191 ARG A C 1
ATOM 1401 O O . ARG A 1 191 ? 12.419 -2.652 11.793 1.00 94.88 191 ARG A O 1
ATOM 1408 N N . THR A 1 192 ? 10.250 -2.101 11.636 1.00 95.56 192 THR A N 1
ATOM 1409 C CA . THR A 1 192 ? 9.687 -3.446 11.683 1.00 95.56 192 THR A CA 1
ATOM 1410 C C . THR A 1 192 ? 8.959 -3.753 10.381 1.00 95.56 192 THR A C 1
ATOM 1412 O O . THR A 1 192 ? 8.558 -2.839 9.652 1.00 95.56 192 THR A O 1
ATOM 1415 N N . THR A 1 193 ? 8.821 -5.044 10.079 1.00 96.06 193 THR A N 1
ATOM 1416 C CA . THR A 1 193 ? 8.024 -5.531 8.952 1.00 96.06 193 THR A CA 1
ATOM 1417 C C . THR A 1 193 ? 6.971 -6.520 9.432 1.00 96.06 193 THR A C 1
ATOM 1419 O O . THR A 1 193 ? 7.199 -7.251 10.400 1.00 96.06 193 THR A O 1
ATOM 1422 N N . ALA A 1 194 ? 5.828 -6.547 8.753 1.00 95.75 194 ALA A N 1
ATOM 1423 C CA . ALA A 1 194 ? 4.828 -7.597 8.897 1.00 95.75 194 ALA A CA 1
ATOM 1424 C C . ALA A 1 194 ? 4.193 -7.909 7.539 1.00 95.75 194 ALA A C 1
ATOM 1426 O O . ALA A 1 194 ? 4.027 -7.017 6.712 1.00 95.75 194 ALA A O 1
ATOM 1427 N N . LEU A 1 195 ? 3.810 -9.164 7.309 1.00 96.12 195 LEU A N 1
ATOM 1428 C CA . LEU A 1 195 ? 3.141 -9.588 6.078 1.00 96.12 195 LEU A CA 1
ATOM 1429 C C . LEU A 1 195 ? 1.637 -9.772 6.314 1.00 96.12 195 LEU A C 1
ATOM 1431 O O . LEU A 1 195 ? 1.244 -10.543 7.188 1.00 96.12 195 LEU A O 1
ATOM 1435 N N . VAL A 1 196 ? 0.809 -9.137 5.484 1.00 96.69 196 VAL A N 1
ATOM 1436 C CA . VAL A 1 196 ? -0.652 -9.306 5.470 1.00 96.69 196 VAL A CA 1
ATOM 1437 C C . VAL A 1 196 ? -1.071 -9.971 4.151 1.00 96.69 196 VAL A C 1
ATOM 1439 O O . VAL A 1 196 ? -0.891 -9.362 3.097 1.00 96.69 196 VAL A O 1
ATOM 1442 N N . PRO A 1 197 ? -1.599 -11.209 4.151 1.00 96.81 197 PRO A N 1
ATOM 1443 C CA . PRO A 1 197 ? -2.009 -11.898 2.923 1.00 96.81 197 PRO A CA 1
ATOM 1444 C C . PRO A 1 197 ? -3.319 -11.325 2.355 1.00 96.81 197 PRO A C 1
ATOM 1446 O O . PRO A 1 197 ? -4.303 -11.221 3.071 1.00 96.81 197 PRO A O 1
ATOM 1449 N N . LEU A 1 198 ? -3.373 -11.009 1.060 1.00 95.31 198 LEU A N 1
ATOM 1450 C CA . LEU A 1 198 ? -4.504 -10.318 0.412 1.00 95.31 198 LEU A CA 1
ATOM 1451 C C . LEU A 1 198 ? -5.200 -11.175 -0.663 1.00 95.31 198 LEU A C 1
ATOM 1453 O O . LEU A 1 198 ? -5.810 -10.666 -1.602 1.00 95.31 198 LEU A O 1
ATOM 1457 N N . GLY A 1 199 ? -5.079 -12.498 -0.556 1.00 93.69 199 GLY A N 1
ATOM 1458 C CA . GLY A 1 199 ? -5.647 -13.436 -1.520 1.00 93.69 199 GLY A CA 1
ATOM 1459 C C . GLY A 1 199 ? -4.809 -13.561 -2.791 1.00 93.69 199 GLY A C 1
ATOM 1460 O O . GLY A 1 199 ? -3.593 -13.734 -2.723 1.00 93.69 199 GLY A O 1
ATOM 1461 N N . GLU A 1 200 ? -5.468 -13.541 -3.950 1.00 94.00 200 GLU A N 1
ATOM 1462 C CA . GLU A 1 200 ? -4.840 -13.813 -5.243 1.00 94.00 200 GLU A CA 1
ATOM 1463 C C . GLU A 1 200 ? -5.339 -12.862 -6.336 1.00 94.00 200 GLU A C 1
ATOM 1465 O O . GLU A 1 200 ? -6.512 -12.490 -6.370 1.00 94.00 200 GLU A O 1
ATOM 1470 N N . VAL A 1 201 ? -4.458 -12.545 -7.285 1.00 91.88 201 VAL A N 1
ATOM 1471 C CA . VAL A 1 201 ? -4.766 -11.825 -8.524 1.00 91.88 201 VAL A CA 1
ATOM 1472 C C . VAL A 1 201 ? -4.271 -12.647 -9.705 1.00 91.88 201 VAL A C 1
ATOM 1474 O O . VAL A 1 201 ? -3.100 -13.008 -9.774 1.00 91.88 201 VAL A O 1
ATOM 1477 N N . GLN A 1 202 ? -5.161 -12.987 -10.640 1.00 90.00 202 GLN A N 1
ATOM 1478 C CA . GLN A 1 202 ? -4.812 -13.801 -11.818 1.00 90.00 202 GLN A CA 1
ATOM 1479 C C . GLN A 1 202 ? -4.073 -15.118 -11.461 1.00 90.00 202 GLN A C 1
ATOM 1481 O O . GLN A 1 202 ? -3.203 -15.574 -12.199 1.00 90.00 202 GLN A O 1
ATOM 1486 N N . GLY A 1 203 ? -4.409 -15.725 -10.314 1.00 91.44 203 GLY A N 1
ATOM 1487 C CA . GLY A 1 203 ? -3.778 -16.952 -9.806 1.00 91.44 203 GLY A CA 1
ATOM 1488 C C . GLY A 1 203 ? -2.395 -16.763 -9.170 1.00 91.44 203 GLY A C 1
ATOM 1489 O O . GLY A 1 203 ? -1.721 -17.749 -8.884 1.00 91.44 203 GLY A O 1
ATOM 1490 N N . GLN A 1 204 ? -1.952 -15.522 -8.962 1.00 94.12 204 GLN A N 1
ATOM 1491 C CA . GLN A 1 204 ? -0.742 -15.188 -8.211 1.00 94.12 204 GLN A CA 1
ATOM 1492 C C . GLN A 1 204 ? -1.119 -14.724 -6.806 1.00 94.12 204 GLN A C 1
ATOM 1494 O O . GLN A 1 204 ? -2.014 -13.891 -6.663 1.00 94.12 204 GLN A O 1
ATOM 1499 N N . ALA A 1 205 ? -0.420 -15.212 -5.782 1.00 95.88 205 ALA A N 1
ATOM 1500 C CA . ALA A 1 205 ? -0.630 -14.754 -4.413 1.00 95.88 205 ALA A CA 1
ATOM 1501 C C . ALA A 1 205 ? -0.293 -13.262 -4.272 1.00 95.88 205 ALA A C 1
ATOM 1503 O O . ALA A 1 205 ? 0.712 -12.787 -4.806 1.00 95.88 205 ALA A O 1
ATOM 1504 N N . VAL A 1 206 ? -1.128 -12.539 -3.531 1.00 96.94 206 VAL A N 1
ATOM 1505 C CA . VAL A 1 206 ? -0.971 -11.115 -3.223 1.00 96.94 206 VAL A CA 1
ATOM 1506 C C . VAL A 1 206 ? -0.819 -10.957 -1.720 1.00 96.94 206 VAL A C 1
ATOM 1508 O O . VAL A 1 206 ? -1.491 -11.629 -0.936 1.00 96.94 206 VAL A O 1
ATOM 1511 N N . ALA A 1 207 ? 0.057 -10.053 -1.308 1.00 97.50 207 ALA A N 1
ATOM 1512 C CA . ALA A 1 207 ? 0.181 -9.636 0.077 1.00 97.50 207 ALA A CA 1
ATOM 1513 C C . ALA A 1 207 ? 0.528 -8.144 0.151 1.00 97.50 207 ALA A C 1
ATOM 1515 O O . ALA A 1 207 ? 0.883 -7.528 -0.852 1.00 97.50 207 ALA A O 1
ATOM 1516 N N . ALA A 1 208 ? 0.445 -7.568 1.343 1.00 97.56 208 ALA A N 1
ATOM 1517 C CA . ALA A 1 208 ? 1.059 -6.290 1.667 1.00 97.56 208 ALA A CA 1
ATOM 1518 C C . ALA A 1 208 ? 2.144 -6.510 2.721 1.00 97.56 208 ALA A C 1
ATOM 1520 O O . ALA A 1 208 ? 1.909 -7.171 3.734 1.00 97.56 208 ALA A O 1
ATOM 1521 N N . VAL A 1 209 ? 3.327 -5.947 2.489 1.00 97.81 209 VAL A N 1
ATOM 1522 C CA . VAL A 1 209 ? 4.355 -5.817 3.521 1.00 97.81 209 VAL A CA 1
ATOM 1523 C C . VAL A 1 209 ? 4.149 -4.481 4.213 1.00 97.81 209 VAL A C 1
ATOM 1525 O O . VAL A 1 209 ? 4.221 -3.428 3.583 1.00 97.81 209 VAL A O 1
ATOM 1528 N N . ILE A 1 210 ? 3.877 -4.531 5.508 1.00 97.56 210 ILE A N 1
ATOM 1529 C CA . ILE A 1 210 ? 3.708 -3.356 6.350 1.00 97.56 210 ILE A CA 1
ATOM 1530 C C . ILE A 1 210 ? 5.069 -2.965 6.893 1.00 97.56 210 ILE A C 1
ATOM 1532 O O . ILE A 1 210 ? 5.733 -3.781 7.526 1.00 97.56 210 ILE A O 1
ATOM 1536 N N . LEU A 1 211 ? 5.470 -1.727 6.648 1.00 96.62 211 LEU A N 1
ATOM 1537 C CA . LEU A 1 211 ? 6.602 -1.079 7.287 1.00 96.62 211 LEU A CA 1
ATOM 1538 C C . LEU A 1 211 ? 6.076 -0.234 8.436 1.00 96.62 211 LEU A C 1
ATOM 1540 O O . LEU A 1 211 ? 5.110 0.505 8.256 1.00 96.62 211 LEU A O 1
ATOM 1544 N N . ALA A 1 212 ? 6.715 -0.320 9.596 1.00 95.88 212 ALA A N 1
ATOM 1545 C CA . ALA A 1 212 ? 6.383 0.522 10.735 1.00 95.88 212 ALA A CA 1
ATOM 1546 C C . ALA A 1 212 ? 7.649 0.911 11.497 1.00 95.88 212 ALA A C 1
ATOM 1548 O O . ALA A 1 212 ? 8.494 0.054 11.755 1.00 95.88 212 ALA A O 1
ATOM 1549 N N . GLY A 1 213 ? 7.792 2.184 11.852 1.00 95.19 213 GLY A N 1
ATOM 1550 C CA . GLY A 1 213 ? 8.969 2.694 12.556 1.00 95.19 213 GLY A CA 1
ATOM 1551 C C . GLY A 1 213 ? 9.116 4.205 12.432 1.00 95.19 213 GLY A C 1
ATOM 1552 O O . GLY A 1 213 ? 8.300 4.878 11.801 1.00 95.19 213 GLY A O 1
ATOM 1553 N N . THR A 1 214 ? 10.172 4.740 13.030 1.00 94.06 214 THR A N 1
ATOM 1554 C CA . THR A 1 214 ? 10.561 6.143 12.912 1.00 94.06 214 THR A CA 1
ATOM 1555 C C . THR A 1 214 ? 11.106 6.391 11.510 1.00 94.06 214 THR A C 1
ATOM 1557 O O . THR A 1 214 ? 12.156 5.863 11.140 1.00 94.06 214 THR A O 1
ATOM 1560 N N . TRP A 1 215 ? 10.390 7.184 10.720 1.00 90.62 215 TRP A N 1
ATOM 1561 C CA . TRP A 1 215 ? 10.788 7.572 9.371 1.00 90.62 215 TRP A CA 1
ATOM 1562 C C . TRP A 1 215 ? 11.409 8.970 9.405 1.00 90.62 215 TRP A C 1
ATOM 1564 O O . TRP A 1 215 ? 10.789 9.910 9.900 1.00 90.62 215 TRP A O 1
ATOM 1574 N N . SER A 1 216 ? 12.623 9.086 8.869 1.00 81.44 216 SER A N 1
ATOM 1575 C CA . SER A 1 216 ? 13.462 10.296 8.886 1.00 81.44 216 SER A CA 1
ATOM 1576 C C . SER A 1 216 ? 13.704 10.884 7.488 1.00 81.44 216 SER A C 1
ATOM 1578 O O . SER A 1 216 ? 14.730 11.512 7.227 1.00 81.44 216 SER A O 1
ATOM 1580 N N . GLY A 1 217 ? 12.786 10.627 6.550 1.00 79.56 217 GLY A N 1
ATOM 1581 C CA . GLY A 1 217 ? 12.853 11.166 5.190 1.00 79.56 217 GLY A CA 1
ATOM 1582 C C . GLY A 1 217 ? 12.469 12.650 5.115 1.00 79.56 217 GLY A C 1
ATOM 1583 O O . GLY A 1 217 ? 12.756 13.441 6.008 1.00 79.56 217 GLY A O 1
ATOM 1584 N N . GLU A 1 218 ? 11.821 13.065 4.026 1.00 73.81 218 GLU A N 1
ATOM 1585 C CA . GLU A 1 218 ? 11.351 14.446 3.864 1.00 73.81 218 GLU A CA 1
ATOM 1586 C C . GLU A 1 218 ? 10.362 14.897 4.960 1.00 73.81 218 GLU A C 1
ATOM 1588 O O . GLU A 1 218 ? 9.195 14.498 4.981 1.00 73.81 218 GLU A O 1
ATOM 1593 N N . GLY A 1 219 ? 10.810 15.796 5.839 1.00 78.69 219 GLY A N 1
ATOM 1594 C CA . GLY A 1 219 ? 9.975 16.447 6.850 1.00 78.69 219 GLY A CA 1
ATOM 1595 C C . GLY A 1 219 ? 10.520 16.278 8.264 1.00 78.69 219 GLY A C 1
ATOM 1596 O O . GLY A 1 219 ? 11.731 16.272 8.470 1.00 78.69 219 GLY A O 1
ATOM 1597 N N . GLU A 1 220 ? 9.613 16.208 9.237 1.00 80.81 220 GLU A N 1
ATOM 1598 C CA . GLU A 1 220 ? 9.955 15.909 10.628 1.00 80.81 220 GLU A CA 1
ATOM 1599 C C . GLU A 1 220 ? 10.001 14.395 10.857 1.00 80.81 220 GLU A C 1
ATOM 1601 O O . GLU A 1 220 ? 9.172 13.650 10.317 1.00 80.81 220 GLU A O 1
ATOM 1606 N N . ASP A 1 221 ? 10.961 13.968 11.682 1.00 87.06 221 ASP A N 1
ATOM 1607 C CA . ASP A 1 221 ? 11.047 12.597 12.174 1.00 87.06 221 ASP A CA 1
ATOM 1608 C C . ASP A 1 221 ? 9.743 12.239 12.887 1.00 87.06 221 ASP A C 1
ATOM 1610 O O . ASP A 1 221 ? 9.297 12.936 13.803 1.00 87.06 221 ASP A O 1
ATOM 1614 N N . GLY A 1 222 ? 9.138 11.128 12.487 1.00 89.44 222 GLY A N 1
ATOM 1615 C CA . GLY A 1 222 ? 7.885 10.681 13.074 1.00 89.44 222 GLY A CA 1
ATOM 1616 C C . GLY A 1 222 ? 7.695 9.189 12.911 1.00 89.44 222 GLY A C 1
ATOM 1617 O O . GLY A 1 222 ? 8.210 8.579 11.971 1.00 89.44 222 GLY A O 1
ATOM 1618 N N . TYR A 1 223 ? 6.940 8.598 13.833 1.00 91.75 223 TYR A N 1
ATOM 1619 C CA . TYR A 1 223 ? 6.484 7.229 13.660 1.00 91.75 223 TYR A CA 1
ATOM 1620 C C . TYR A 1 223 ? 5.527 7.176 12.471 1.00 91.75 223 TYR A C 1
ATOM 1622 O O . TYR A 1 223 ? 4.564 7.941 12.408 1.00 91.75 223 TYR A O 1
ATOM 1630 N N . ARG A 1 224 ? 5.804 6.292 11.518 1.00 92.94 224 ARG A N 1
ATOM 1631 C CA . ARG A 1 224 ? 4.971 6.090 10.335 1.00 92.94 224 ARG A CA 1
ATOM 1632 C C . ARG A 1 224 ? 4.670 4.620 10.155 1.00 92.94 224 ARG A C 1
ATOM 1634 O O . ARG A 1 224 ? 5.411 3.750 10.613 1.00 92.94 224 ARG A O 1
ATOM 1641 N N . VAL A 1 225 ? 3.591 4.375 9.430 1.00 95.19 225 VAL A N 1
ATOM 1642 C CA . VAL A 1 225 ? 3.224 3.063 8.914 1.00 95.19 225 VAL A CA 1
ATOM 1643 C C . VAL A 1 225 ? 2.991 3.183 7.413 1.00 95.19 225 VAL A C 1
ATOM 1645 O O . VAL A 1 225 ? 2.507 4.208 6.937 1.00 95.19 225 VAL A O 1
ATOM 1648 N N . GLN A 1 226 ? 3.386 2.170 6.649 1.00 95.75 226 GLN A N 1
ATOM 1649 C CA . GLN A 1 226 ? 3.147 2.114 5.209 1.00 95.75 226 GLN A CA 1
ATOM 1650 C C . GLN A 1 226 ? 2.903 0.672 4.784 1.00 95.75 226 GLN A C 1
ATOM 1652 O O . GLN A 1 226 ? 3.648 -0.220 5.173 1.00 95.75 226 GLN A O 1
ATOM 1657 N N . ALA A 1 227 ? 1.894 0.448 3.948 1.00 96.94 227 ALA A N 1
ATOM 1658 C CA . ALA A 1 227 ? 1.710 -0.821 3.259 1.00 96.94 227 ALA A CA 1
ATOM 1659 C C . ALA A 1 227 ? 2.377 -0.762 1.879 1.00 96.94 227 ALA A C 1
ATOM 1661 O O . ALA A 1 227 ? 2.170 0.186 1.124 1.00 96.94 227 ALA A O 1
ATOM 1662 N N . ILE A 1 228 ? 3.168 -1.781 1.545 1.00 97.38 228 ILE A N 1
ATOM 1663 C CA . ILE A 1 228 ? 3.750 -1.971 0.215 1.00 97.38 228 ILE A CA 1
ATOM 1664 C C . ILE A 1 228 ? 3.161 -3.252 -0.382 1.00 97.38 228 ILE A C 1
ATOM 1666 O O . ILE A 1 228 ? 3.464 -4.344 0.112 1.00 97.38 228 ILE A O 1
ATOM 1670 N N . PRO A 1 229 ? 2.319 -3.151 -1.426 1.00 97.31 229 PRO A N 1
ATOM 1671 C CA . PRO A 1 229 ? 1.791 -4.319 -2.109 1.00 97.31 229 PRO A CA 1
ATOM 1672 C C . PRO A 1 229 ? 2.897 -5.153 -2.754 1.00 97.31 229 PRO A C 1
ATOM 1674 O O . PRO A 1 229 ? 3.862 -4.625 -3.313 1.00 97.31 229 PRO A O 1
ATOM 1677 N N . VAL A 1 230 ? 2.725 -6.470 -2.714 1.00 97.94 230 VAL A N 1
ATOM 1678 C CA . VAL A 1 230 ? 3.598 -7.437 -3.372 1.00 97.94 230 VAL A CA 1
ATOM 1679 C C . VAL A 1 230 ? 2.791 -8.545 -4.035 1.00 97.94 230 VAL A C 1
ATOM 1681 O O . VAL A 1 230 ? 1.734 -8.952 -3.547 1.00 97.94 230 VAL A O 1
ATOM 1684 N N . VAL A 1 231 ? 3.322 -9.072 -5.135 1.00 97.25 231 VAL A N 1
ATOM 1685 C CA . VAL A 1 231 ? 2.731 -10.198 -5.868 1.00 97.25 231 VAL A CA 1
ATOM 1686 C C . VAL A 1 231 ? 3.770 -11.287 -6.049 1.00 97.25 231 VAL A C 1
ATOM 1688 O O . VAL A 1 231 ? 4.884 -11.024 -6.503 1.00 97.25 231 VAL A O 1
ATOM 1691 N N . GLN A 1 232 ? 3.408 -12.526 -5.738 1.00 96.25 232 GLN A N 1
ATOM 1692 C CA . GLN A 1 232 ? 4.286 -13.661 -5.970 1.00 96.25 232 GLN A CA 1
ATOM 1693 C C . GLN A 1 232 ? 4.487 -13.867 -7.474 1.00 96.25 232 GLN A C 1
ATOM 1695 O O . GLN A 1 232 ? 3.524 -13.944 -8.241 1.00 96.25 232 GLN A O 1
ATOM 1700 N N . ALA A 1 233 ? 5.738 -13.975 -7.915 1.00 94.00 233 ALA A N 1
ATOM 1701 C CA . ALA A 1 233 ? 6.057 -14.255 -9.306 1.00 94.00 233 ALA A CA 1
ATOM 1702 C C . ALA A 1 233 ? 5.409 -15.575 -9.761 1.00 94.00 233 ALA A C 1
ATOM 1704 O O . ALA A 1 233 ? 5.375 -16.556 -9.022 1.00 94.00 233 ALA A O 1
ATOM 1705 N N . ALA A 1 234 ? 4.930 -15.623 -11.008 1.00 89.88 234 ALA A N 1
ATOM 1706 C CA . ALA A 1 234 ? 4.292 -16.821 -11.566 1.00 89.88 234 ALA A CA 1
ATOM 1707 C C . ALA A 1 234 ? 5.233 -18.043 -11.620 1.00 89.88 234 ALA A C 1
ATOM 1709 O O . ALA A 1 234 ? 4.778 -19.184 -11.686 1.00 89.88 234 ALA A O 1
ATOM 1710 N N . VAL A 1 235 ? 6.548 -17.803 -11.618 1.00 87.00 235 VAL A N 1
ATOM 1711 C CA . VAL A 1 235 ? 7.586 -18.832 -11.598 1.00 87.00 235 VAL A CA 1
ATOM 1712 C C . VAL A 1 235 ? 8.578 -18.507 -10.484 1.00 87.00 235 VAL A C 1
ATOM 1714 O O . VAL A 1 235 ? 9.202 -17.449 -10.499 1.00 87.00 235 VAL A O 1
ATOM 1717 N N . GLY A 1 236 ? 8.762 -19.449 -9.558 1.00 88.06 236 GLY A N 1
ATOM 1718 C CA . GLY A 1 236 ? 9.705 -19.332 -8.445 1.00 88.06 236 GLY A CA 1
ATOM 1719 C C . GLY A 1 236 ? 9.070 -18.848 -7.139 1.00 88.06 236 GLY A C 1
ATOM 1720 O O . GLY A 1 236 ? 7.857 -18.887 -6.962 1.00 88.06 236 GLY A O 1
ATOM 1721 N N . GLU A 1 237 ? 9.922 -18.435 -6.200 1.00 90.19 237 GLU A N 1
ATOM 1722 C CA . GLU A 1 237 ? 9.527 -18.004 -4.845 1.00 90.19 237 GLU A CA 1
ATOM 1723 C C . GLU A 1 237 ? 9.662 -16.488 -4.626 1.00 90.19 237 GLU A C 1
ATOM 1725 O O . GLU A 1 237 ? 9.424 -16.006 -3.518 1.00 90.19 237 GLU A O 1
ATOM 1730 N N . ALA A 1 238 ? 10.065 -15.752 -5.666 1.00 94.25 238 ALA A N 1
ATOM 1731 C CA . ALA A 1 238 ? 10.284 -14.313 -5.603 1.00 94.25 238 ALA A CA 1
ATOM 1732 C C . ALA A 1 238 ? 8.958 -13.552 -5.507 1.00 94.25 238 ALA A C 1
ATOM 1734 O O . ALA A 1 238 ? 7.969 -13.916 -6.153 1.00 94.25 238 ALA A O 1
ATOM 1735 N N . TRP A 1 239 ? 8.969 -12.466 -4.747 1.00 97.56 239 TRP A N 1
ATOM 1736 C CA . TRP A 1 239 ? 7.882 -11.504 -4.663 1.00 97.56 239 TRP A CA 1
ATOM 1737 C C . TRP A 1 239 ? 8.280 -10.218 -5.372 1.00 97.56 239 TRP A C 1
ATOM 1739 O O . TRP A 1 239 ? 9.364 -9.678 -5.173 1.00 97.56 239 TRP A O 1
ATOM 1749 N N . LEU A 1 240 ? 7.385 -9.738 -6.225 1.00 97.81 240 LEU A N 1
ATOM 1750 C CA . LEU A 1 240 ? 7.560 -8.504 -6.970 1.00 97.81 240 LEU A CA 1
ATOM 1751 C C . LEU A 1 240 ? 6.878 -7.366 -6.218 1.00 97.81 240 LEU A C 1
ATOM 1753 O O . LEU A 1 240 ? 5.733 -7.510 -5.786 1.00 97.81 240 LEU A O 1
ATOM 1757 N N . VAL A 1 241 ? 7.584 -6.250 -6.074 1.00 98.19 241 VAL A N 1
ATOM 1758 C CA . VAL A 1 241 ? 7.151 -5.077 -5.314 1.00 98.19 241 VAL A CA 1
ATOM 1759 C C . VAL A 1 241 ? 6.328 -4.163 -6.209 1.00 98.19 241 VAL A C 1
ATOM 1761 O O . VAL A 1 241 ? 6.779 -3.753 -7.278 1.00 98.19 241 VAL A O 1
ATOM 1764 N N . GLU A 1 242 ? 5.111 -3.859 -5.775 1.00 97.25 242 GLU A N 1
ATOM 1765 C CA . GLU A 1 242 ? 4.086 -3.195 -6.576 1.00 97.25 242 GLU A CA 1
ATOM 1766 C C . GLU A 1 242 ? 3.620 -1.879 -5.915 1.00 97.25 242 GLU A C 1
ATOM 1768 O O . GLU A 1 242 ? 2.451 -1.747 -5.550 1.00 97.25 242 GLU A O 1
ATOM 1773 N N . PRO A 1 243 ? 4.512 -0.881 -5.725 1.00 93.88 243 PRO A N 1
ATOM 1774 C CA . PRO A 1 243 ? 4.169 0.355 -5.016 1.00 93.88 243 PRO A CA 1
ATOM 1775 C C . PRO A 1 243 ? 3.134 1.218 -5.755 1.00 93.88 243 PRO A C 1
ATOM 1777 O O . PRO A 1 243 ? 2.540 2.106 -5.148 1.00 93.88 243 PRO A O 1
ATOM 1780 N N . ALA A 1 244 ? 2.930 0.988 -7.057 1.00 91.38 244 ALA A N 1
ATOM 1781 C CA . ALA A 1 244 ? 1.939 1.693 -7.862 1.00 91.38 244 ALA A CA 1
ATOM 1782 C C . ALA A 1 244 ? 1.234 0.733 -8.831 1.00 91.38 244 ALA A C 1
ATOM 1784 O O . ALA A 1 244 ? 1.345 0.854 -10.045 1.00 91.38 244 ALA A O 1
ATOM 1785 N N . ALA A 1 245 ? 0.507 -0.247 -8.298 1.00 89.88 245 ALA A N 1
ATOM 1786 C CA . ALA A 1 245 ? -0.262 -1.197 -9.098 1.00 89.88 245 ALA A CA 1
ATOM 1787 C C . ALA A 1 245 ? -1.743 -0.817 -9.207 1.00 89.88 245 ALA A C 1
ATOM 1789 O O . ALA A 1 245 ? -2.602 -1.639 -8.932 1.00 89.88 245 ALA A O 1
ATOM 1790 N N . PHE A 1 246 ? -2.064 0.411 -9.604 1.00 85.75 246 PHE A N 1
ATOM 1791 C CA . PHE A 1 246 ? -3.448 0.848 -9.836 1.00 85.75 246 PHE A CA 1
ATOM 1792 C C . PHE A 1 246 ? -3.580 1.586 -11.170 1.00 85.75 246 PHE A C 1
ATOM 1794 O O . PHE A 1 246 ? -2.606 1.709 -11.902 1.00 85.75 246 PHE A O 1
ATOM 1801 N N . ASP A 1 247 ? -4.776 2.031 -11.548 1.00 83.62 247 ASP A N 1
ATOM 1802 C CA . ASP A 1 247 ? -4.968 2.793 -12.784 1.00 83.62 247 ASP A CA 1
ATOM 1803 C C . ASP A 1 247 ? -4.678 4.284 -12.544 1.00 83.62 247 ASP A C 1
ATOM 1805 O O . ASP A 1 247 ? -5.364 4.902 -11.722 1.00 83.62 247 ASP A O 1
ATOM 1809 N N . PRO A 1 248 ? -3.703 4.874 -13.263 1.00 83.50 248 PRO A N 1
ATOM 1810 C CA . PRO A 1 248 ? -3.312 6.270 -13.079 1.00 83.50 248 PRO A CA 1
ATOM 1811 C C . PRO A 1 248 ? -4.388 7.290 -13.470 1.00 83.50 248 PRO A C 1
ATOM 1813 O O . PRO A 1 248 ? -4.256 8.459 -13.112 1.00 83.50 248 PRO A O 1
ATOM 1816 N N . PHE A 1 249 ? -5.412 6.890 -14.228 1.00 82.44 249 PHE A N 1
ATOM 1817 C CA . PHE A 1 249 ? -6.447 7.794 -14.740 1.00 82.44 249 PHE A CA 1
ATOM 1818 C C . PHE A 1 249 ? -7.756 7.747 -13.952 1.00 82.44 249 PHE A C 1
ATOM 1820 O O . PHE A 1 249 ? -8.646 8.556 -14.203 1.00 82.44 249 PHE A O 1
ATOM 1827 N N . SER A 1 250 ? -7.886 6.811 -13.016 1.00 74.94 250 SER A N 1
ATOM 1828 C CA . SER A 1 250 ? -8.951 6.838 -12.009 1.00 74.94 250 SER A CA 1
ATOM 1829 C C . SER A 1 250 ? -8.470 7.539 -10.744 1.00 74.94 250 SER A C 1
ATOM 1831 O O . SER A 1 250 ? -7.270 7.509 -10.461 1.00 74.94 250 SER A O 1
ATOM 1833 N N . GLU A 1 251 ? -9.382 8.043 -9.906 1.00 65.44 251 GLU A N 1
ATOM 1834 C CA . GLU A 1 251 ? -9.069 8.362 -8.502 1.00 65.44 251 GLU A CA 1
ATOM 1835 C C . GLU A 1 251 ? -8.877 7.069 -7.683 1.00 65.44 251 GLU A C 1
ATOM 1837 O O . GLU A 1 251 ? -9.239 6.997 -6.519 1.00 65.44 251 GLU A O 1
ATOM 1842 N N . GLY A 1 252 ? -8.273 6.031 -8.285 1.00 63.34 252 GLY A N 1
ATOM 1843 C CA . GLY A 1 252 ? -8.153 4.652 -7.801 1.00 63.34 252 GLY A CA 1
ATOM 1844 C C . GLY A 1 252 ? -7.239 4.474 -6.590 1.00 63.34 252 GLY A C 1
ATOM 1845 O O . GLY A 1 252 ? -6.653 3.409 -6.413 1.00 63.34 252 GLY A O 1
ATOM 1846 N N . LYS A 1 253 ? -7.088 5.523 -5.784 1.00 76.00 253 LYS A N 1
ATOM 1847 C CA . LYS A 1 253 ? -6.566 5.460 -4.430 1.00 76.00 253 LYS A CA 1
ATOM 1848 C C . LYS A 1 253 ? -7.679 5.000 -3.499 1.00 76.00 253 LYS A C 1
ATOM 1850 O O . LYS A 1 253 ? -8.844 5.336 -3.681 1.00 76.00 253 LYS A O 1
ATOM 1855 N N . LEU A 1 254 ? -7.292 4.247 -2.482 1.00 88.38 254 LEU A N 1
ATOM 1856 C CA . LEU A 1 254 ? -8.175 3.977 -1.360 1.00 88.38 254 LEU A CA 1
ATOM 1857 C C . LEU A 1 254 ? -8.318 5.262 -0.550 1.00 88.38 254 LEU A C 1
ATOM 1859 O O . LEU A 1 254 ? -7.325 5.915 -0.248 1.00 88.38 254 LEU A O 1
ATOM 1863 N N . ILE A 1 255 ? -9.546 5.634 -0.202 1.00 90.38 255 ILE A N 1
ATOM 1864 C CA . ILE A 1 255 ? -9.791 6.772 0.683 1.00 90.38 255 ILE A CA 1
ATOM 1865 C C . ILE A 1 255 ? -10.502 6.253 1.920 1.00 90.38 255 ILE A C 1
ATOM 1867 O O . ILE A 1 255 ? -11.637 5.793 1.846 1.00 90.38 255 ILE A O 1
ATOM 1871 N N . ILE A 1 256 ? -9.848 6.341 3.074 1.00 93.50 256 ILE A N 1
ATOM 1872 C CA . ILE A 1 256 ? -10.477 6.013 4.355 1.00 93.50 256 ILE A CA 1
ATOM 1873 C C . ILE A 1 256 ? -11.389 7.173 4.755 1.00 93.50 256 ILE A C 1
ATOM 1875 O O . ILE A 1 256 ? -10.929 8.295 4.969 1.00 93.50 256 ILE A O 1
ATOM 1879 N N . LEU A 1 257 ? -12.692 6.896 4.808 1.00 94.12 257 LEU A N 1
ATOM 1880 C CA . LEU A 1 257 ? -13.734 7.841 5.208 1.00 94.12 257 LEU A CA 1
ATOM 1881 C C . LEU A 1 257 ? -13.962 7.807 6.720 1.00 94.12 257 LEU A C 1
ATOM 1883 O O . LEU A 1 257 ? -14.166 8.851 7.335 1.00 94.12 257 LEU A O 1
ATOM 1887 N N . SER A 1 258 ? -13.913 6.607 7.303 1.00 95.06 258 SER A N 1
ATOM 1888 C CA . SER A 1 258 ? -14.048 6.364 8.737 1.00 95.06 258 SER A CA 1
ATOM 1889 C C . SER A 1 258 ? -13.024 5.313 9.188 1.00 95.06 258 SER A C 1
ATOM 1891 O O . SER A 1 258 ? -12.962 4.253 8.560 1.00 95.06 258 SER A O 1
ATOM 1893 N N . PRO A 1 259 ? -12.236 5.548 10.255 1.00 94.69 259 PRO A N 1
ATOM 1894 C CA . PRO A 1 259 ? -12.165 6.786 11.034 1.00 94.69 259 PRO A CA 1
ATOM 1895 C C . PRO A 1 259 ? -11.734 7.989 10.185 1.00 94.69 259 PRO A C 1
ATOM 1897 O O . PRO A 1 259 ? -10.938 7.848 9.259 1.00 94.69 259 PRO A O 1
ATOM 1900 N N . SER A 1 260 ? -12.260 9.175 10.496 1.00 90.50 260 SER A N 1
ATOM 1901 C CA . SER A 1 260 ? -11.979 10.385 9.714 1.00 90.50 260 SER A CA 1
ATOM 1902 C C . SER A 1 260 ? -10.485 10.732 9.736 1.00 90.50 260 SER A C 1
ATOM 1904 O O . SER A 1 260 ? -9.887 10.725 10.817 1.00 90.50 260 SER A O 1
ATOM 1906 N N . PRO A 1 261 ? -9.878 11.118 8.601 1.00 88.31 261 PRO A N 1
ATOM 1907 C CA . PRO A 1 261 ? -8.512 11.629 8.583 1.00 88.31 261 PRO A CA 1
ATOM 1908 C C . PRO A 1 261 ? -8.342 12.864 9.481 1.00 88.31 261 PRO A C 1
ATOM 1910 O O . PRO A 1 261 ? -9.167 13.780 9.481 1.00 88.31 261 PRO A O 1
ATOM 1913 N N . GLY A 1 262 ? -7.248 12.894 10.233 1.00 84.38 262 GLY A N 1
ATOM 1914 C CA . GLY A 1 262 ? -6.807 13.978 11.105 1.00 84.38 262 GLY A CA 1
ATOM 1915 C C . GLY A 1 262 ? -5.379 14.441 10.773 1.00 84.38 262 GLY A C 1
ATOM 1916 O O . GLY A 1 262 ? -4.757 13.930 9.842 1.00 84.38 262 GLY A O 1
ATOM 1917 N N . PRO A 1 263 ? -4.842 15.431 11.511 1.00 75.25 263 PRO A N 1
ATOM 1918 C CA . PRO A 1 263 ? -3.522 16.008 11.230 1.00 75.25 263 PRO A CA 1
ATOM 1919 C C . PRO A 1 263 ? -2.362 15.019 11.424 1.00 75.25 263 PRO A C 1
ATOM 1921 O O . PRO A 1 263 ? -1.357 15.135 10.729 1.00 75.25 263 PRO A O 1
ATOM 1924 N N . ASP A 1 264 ? -2.524 14.043 12.323 1.00 76.00 264 ASP A N 1
ATOM 1925 C CA . ASP A 1 264 ? -1.473 13.100 12.730 1.00 76.00 264 ASP A CA 1
ATOM 1926 C C . ASP A 1 264 ? -1.767 11.647 12.293 1.00 76.00 264 ASP A C 1
ATOM 1928 O O . ASP A 1 264 ? -1.160 10.707 12.802 1.00 76.00 264 ASP A O 1
ATOM 1932 N N . GLY A 1 265 ? -2.722 11.437 11.379 1.00 82.00 265 GLY A N 1
ATOM 1933 C CA . GLY A 1 265 ? -3.205 10.109 10.979 1.00 82.00 265 GLY A CA 1
ATOM 1934 C C . GLY A 1 265 ? -4.725 10.012 11.040 1.00 82.00 265 GLY A C 1
ATOM 1935 O O . GLY A 1 265 ? -5.408 11.029 10.954 1.00 82.00 265 GLY A O 1
ATOM 1936 N N . LEU A 1 266 ? -5.280 8.808 11.178 1.00 91.12 266 LEU A N 1
ATOM 1937 C CA . LEU A 1 266 ? -6.727 8.652 11.342 1.00 91.12 266 LEU A CA 1
ATOM 1938 C C . LEU A 1 266 ? -7.150 9.029 12.768 1.00 91.12 266 LEU A C 1
ATOM 1940 O O . LEU A 1 266 ? -6.414 8.817 13.732 1.00 91.12 266 LEU A O 1
ATOM 1944 N N . GLY A 1 267 ? -8.346 9.601 12.890 1.00 92.38 267 GLY A N 1
ATOM 1945 C CA . GLY A 1 267 ? -8.945 9.972 14.166 1.00 92.38 267 GLY A CA 1
ATOM 1946 C C . GLY A 1 267 ? -9.477 8.782 14.969 1.00 92.38 267 GLY A C 1
ATOM 1947 O O . GLY A 1 267 ? -9.123 7.622 14.746 1.00 92.38 267 GLY A O 1
ATOM 1948 N N . GLY A 1 268 ? -10.354 9.090 15.926 1.00 92.75 268 GLY A N 1
ATOM 1949 C CA . GLY A 1 268 ? -11.057 8.079 16.709 1.00 92.75 268 GLY A CA 1
ATOM 1950 C C . GLY A 1 268 ? -12.075 7.306 15.870 1.00 92.75 268 GLY A C 1
ATOM 1951 O O . GLY A 1 268 ? -12.767 7.899 15.039 1.00 92.75 268 GLY A O 1
ATOM 1952 N N . LEU A 1 269 ? -12.167 5.996 16.099 1.00 92.38 269 LEU A N 1
ATOM 1953 C CA . LEU A 1 269 ? -13.231 5.159 15.552 1.00 92.38 269 LEU A CA 1
ATOM 1954 C C . LEU A 1 269 ? -14.592 5.693 16.044 1.00 92.38 269 LEU A C 1
ATOM 1956 O O . LEU A 1 269 ? -14.716 5.989 17.235 1.00 92.38 269 LEU A O 1
ATOM 1960 N N . PRO A 1 270 ? -15.593 5.851 15.162 1.00 91.31 270 PRO A N 1
ATOM 1961 C CA . PRO A 1 270 ? -16.922 6.309 15.560 1.00 91.31 270 PRO A CA 1
ATOM 1962 C C . PRO A 1 270 ? -17.619 5.331 16.518 1.00 91.31 270 PRO A C 1
ATOM 1964 O O . PRO A 1 270 ? -17.266 4.156 16.598 1.00 91.31 270 PRO A O 1
ATOM 1967 N N . ASP A 1 271 ? -18.661 5.815 17.202 1.00 89.75 271 ASP A N 1
ATOM 1968 C CA . ASP A 1 271 ? -19.448 5.041 18.179 1.00 89.75 271 ASP A CA 1
ATOM 1969 C C . ASP A 1 271 ? -20.100 3.779 17.591 1.00 89.75 271 ASP A C 1
ATOM 1971 O O . ASP A 1 271 ? -20.380 2.829 18.321 1.00 89.75 271 ASP A O 1
ATOM 1975 N N . ASP A 1 272 ? -20.378 3.766 16.285 1.00 91.12 272 ASP A N 1
ATOM 1976 C CA . ASP A 1 272 ? -20.917 2.595 15.590 1.00 91.12 272 ASP A CA 1
ATOM 1977 C C . ASP A 1 272 ? -19.836 1.562 15.228 1.00 91.12 272 ASP A C 1
ATOM 1979 O O . ASP A 1 272 ? -20.158 0.516 14.672 1.00 91.12 272 ASP A O 1
ATOM 1983 N N . GLY A 1 273 ? -18.570 1.848 15.553 1.00 91.00 273 GLY A N 1
ATOM 1984 C CA . GLY A 1 273 ? -17.432 0.948 15.411 1.00 91.00 273 GLY A CA 1
ATOM 1985 C C . GLY A 1 273 ? -16.963 0.732 13.976 1.00 91.00 273 GLY A C 1
ATOM 1986 O O . GLY A 1 273 ? -16.068 -0.082 13.753 1.00 91.00 273 GLY A O 1
ATOM 1987 N N . ALA A 1 274 ? -17.540 1.426 12.997 1.00 94.50 274 ALA A N 1
ATOM 1988 C CA . ALA A 1 274 ? -17.345 1.063 11.607 1.00 94.50 274 ALA A CA 1
ATOM 1989 C C . ALA A 1 274 ? -16.178 1.754 10.925 1.00 94.50 274 ALA A C 1
ATOM 1991 O O . ALA A 1 274 ? -15.913 2.951 11.089 1.00 94.50 274 ALA A O 1
ATOM 1992 N N . ILE A 1 275 ? -15.535 0.963 10.076 1.00 95.75 275 ILE A N 1
ATOM 1993 C CA . ILE A 1 275 ? -14.510 1.405 9.151 1.00 95.75 275 ILE A CA 1
ATOM 1994 C C . ILE A 1 275 ? -15.162 1.523 7.781 1.00 95.75 275 ILE A C 1
ATOM 1996 O O . ILE A 1 275 ? -15.752 0.572 7.270 1.00 95.75 275 ILE A O 1
ATOM 2000 N N . GLU A 1 276 ? -15.051 2.701 7.186 1.00 96.06 276 GLU A N 1
ATOM 2001 C CA . GLU A 1 276 ? -15.631 2.997 5.883 1.00 96.06 276 GLU A CA 1
ATOM 2002 C C . GLU A 1 276 ? -14.530 3.469 4.953 1.00 96.06 276 GLU A C 1
ATOM 2004 O O . GLU A 1 276 ? -13.740 4.354 5.289 1.00 96.06 276 GLU A O 1
ATOM 2009 N N . VAL A 1 277 ? -14.479 2.869 3.774 1.00 94.00 277 VAL A N 1
ATOM 2010 C CA . VAL A 1 277 ? -13.519 3.204 2.729 1.00 94.00 277 VAL A CA 1
ATOM 2011 C C . VAL A 1 277 ? -14.251 3.452 1.436 1.00 94.00 277 VAL A C 1
ATOM 2013 O O . VAL A 1 277 ? -15.123 2.683 1.043 1.00 94.00 277 VAL A O 1
ATOM 2016 N N . SER A 1 278 ? -13.858 4.518 0.759 1.00 89.19 278 SER A N 1
ATOM 2017 C CA . SER A 1 278 ? -14.249 4.769 -0.610 1.00 89.19 278 SER A CA 1
ATOM 2018 C C . SER A 1 278 ? -13.206 4.199 -1.554 1.00 89.19 278 SER A C 1
ATOM 2020 O O . SER A 1 278 ? -11.998 4.355 -1.349 1.00 89.19 278 SER A O 1
ATOM 2022 N N . GLY A 1 279 ? -13.687 3.530 -2.594 1.00 79.25 279 GLY A N 1
ATOM 2023 C CA . GLY A 1 279 ? -12.896 3.262 -3.780 1.00 79.25 279 GLY A CA 1
ATOM 2024 C C . GLY A 1 279 ? -13.810 3.196 -4.991 1.00 79.25 279 GLY A C 1
ATOM 2025 O O . GLY A 1 279 ? -14.868 2.584 -4.939 1.00 79.25 279 GLY A O 1
ATOM 2026 N N . ASP A 1 280 ? -13.379 3.789 -6.097 1.00 71.81 280 ASP A N 1
ATOM 2027 C CA . ASP A 1 280 ? -14.186 3.949 -7.317 1.00 71.81 280 ASP A CA 1
ATOM 2028 C C . ASP A 1 280 ? -14.508 2.633 -8.054 1.00 71.81 280 ASP A C 1
ATOM 2030 O O . ASP A 1 280 ? -14.993 2.631 -9.192 1.00 71.81 280 ASP A O 1
ATOM 2034 N N . ARG A 1 281 ? -14.138 1.481 -7.484 1.00 76.12 281 ARG A N 1
ATOM 2035 C CA . ARG A 1 281 ? -14.098 0.199 -8.187 1.00 76.12 281 ARG A CA 1
ATOM 2036 C C . ARG A 1 281 ? -14.644 -0.928 -7.334 1.00 76.12 281 ARG A C 1
ATOM 2038 O O . ARG A 1 281 ? -14.284 -1.094 -6.177 1.00 76.12 281 ARG A O 1
ATOM 2045 N N . GLY A 1 282 ? -15.457 -1.770 -7.967 1.00 84.38 282 GLY A N 1
ATOM 2046 C CA . GLY A 1 282 ? -15.813 -3.063 -7.391 1.00 84.38 282 GLY A CA 1
ATOM 2047 C C . GLY A 1 282 ? -14.586 -3.965 -7.278 1.00 84.38 282 GLY A C 1
ATOM 2048 O O . GLY A 1 282 ? -13.609 -3.798 -8.009 1.00 84.38 282 GLY A O 1
ATOM 2049 N N . GLY A 1 283 ? -14.639 -4.941 -6.383 1.00 88.69 283 GLY A N 1
ATOM 2050 C CA . GLY A 1 283 ? -13.515 -5.839 -6.133 1.00 88.69 283 GLY A CA 1
ATOM 2051 C C . GLY A 1 283 ? -13.548 -6.433 -4.733 1.00 88.69 283 GLY A C 1
ATOM 2052 O O . GLY A 1 283 ? -14.563 -6.362 -4.040 1.00 88.69 283 GLY A O 1
ATOM 2053 N N . ALA A 1 284 ? -12.426 -7.028 -4.333 1.00 94.44 284 ALA A N 1
ATOM 2054 C CA . ALA A 1 284 ? -12.244 -7.549 -2.987 1.00 94.44 284 ALA A CA 1
ATOM 2055 C C . ALA A 1 284 ? -11.489 -6.525 -2.136 1.00 94.44 284 ALA A C 1
ATOM 2057 O O . ALA A 1 284 ? -10.336 -6.196 -2.426 1.00 94.44 284 ALA A O 1
ATOM 2058 N N . TYR A 1 285 ? -12.133 -6.061 -1.072 1.00 95.88 285 TYR A N 1
ATOM 2059 C CA . TYR A 1 285 ? -11.525 -5.239 -0.039 1.00 95.88 285 TYR A CA 1
ATOM 2060 C C . TYR A 1 285 ? -11.075 -6.135 1.106 1.00 95.88 285 TYR A C 1
ATOM 2062 O O . TYR A 1 285 ? -11.790 -7.052 1.508 1.00 95.88 285 TYR A O 1
ATOM 2070 N N . TRP A 1 286 ? -9.884 -5.883 1.626 1.00 97.25 286 TRP A N 1
ATOM 2071 C CA . TRP A 1 286 ? -9.278 -6.650 2.703 1.00 97.25 286 TRP A CA 1
ATOM 2072 C C . TRP A 1 286 ? -8.962 -5.728 3.865 1.00 97.25 286 TRP A C 1
ATOM 2074 O O . TRP A 1 286 ? -8.276 -4.725 3.683 1.00 97.25 286 TRP A O 1
ATOM 2084 N N . PHE A 1 287 ? -9.426 -6.099 5.053 1.00 97.62 287 PHE A N 1
ATOM 2085 C CA . PHE A 1 287 ? -9.231 -5.348 6.287 1.00 97.62 287 PHE A CA 1
ATOM 2086 C C . PHE A 1 287 ? -8.461 -6.200 7.287 1.00 97.62 287 PHE A C 1
ATOM 2088 O O . PHE A 1 287 ? -8.867 -7.320 7.590 1.00 97.62 287 PHE A O 1
ATOM 2095 N N . SER A 1 288 ? -7.362 -5.681 7.823 1.00 96.62 288 SER A N 1
ATOM 2096 C CA . SER A 1 288 ? -6.608 -6.310 8.910 1.00 96.62 288 SER A CA 1
ATOM 2097 C C . SER A 1 288 ? -6.360 -5.283 10.002 1.00 96.62 288 SER A C 1
ATOM 2099 O O . SER A 1 288 ? -5.799 -4.225 9.727 1.00 96.62 288 SER A O 1
ATOM 2101 N N . ILE A 1 289 ? -6.729 -5.617 11.239 1.00 96.31 289 ILE A N 1
ATOM 2102 C CA . ILE A 1 289 ? -6.472 -4.786 12.417 1.00 96.31 289 ILE A CA 1
ATOM 2103 C C . ILE A 1 289 ? -5.428 -5.480 13.294 1.00 96.31 289 ILE A C 1
ATOM 2105 O O . ILE A 1 289 ? -5.548 -6.673 13.562 1.00 96.31 289 ILE A O 1
ATOM 2109 N N . ASP A 1 290 ? -4.384 -4.755 13.695 1.00 94.81 290 ASP A N 1
ATOM 2110 C CA . ASP A 1 290 ? -3.304 -5.219 14.584 1.00 94.81 290 ASP A CA 1
ATOM 2111 C C . ASP A 1 290 ? -2.621 -6.527 14.143 1.00 94.81 290 ASP A C 1
ATOM 2113 O O . ASP A 1 290 ? -2.172 -7.338 14.955 1.00 94.81 290 ASP A O 1
ATOM 2117 N N . GLY A 1 291 ? -2.547 -6.752 12.828 1.00 89.12 291 GLY A N 1
ATOM 2118 C CA . GLY A 1 291 ? -1.963 -7.965 12.247 1.00 89.12 291 GLY A CA 1
ATOM 2119 C C . GLY A 1 291 ? -2.828 -9.220 12.400 1.00 89.12 291 GLY A C 1
ATOM 2120 O O . GLY A 1 291 ? -2.327 -10.333 12.214 1.00 89.12 291 GLY A O 1
ATOM 2121 N N . ALA A 1 292 ? -4.113 -9.069 12.738 1.00 92.88 292 ALA A N 1
ATOM 2122 C CA . ALA A 1 292 ? -5.081 -10.155 12.676 1.00 92.88 292 ALA A CA 1
ATOM 2123 C C . ALA A 1 292 ? -5.226 -10.700 11.244 1.00 92.88 292 ALA A C 1
ATOM 2125 O O . ALA A 1 292 ? -4.855 -10.063 10.257 1.00 92.88 292 ALA A O 1
ATOM 2126 N N . ALA A 1 293 ? -5.789 -11.907 11.124 1.00 93.12 293 ALA A N 1
ATOM 2127 C CA . ALA A 1 293 ? -6.091 -12.473 9.815 1.00 93.12 293 ALA A CA 1
ATOM 2128 C C . ALA A 1 293 ? -7.034 -11.525 9.043 1.00 93.12 293 ALA A C 1
ATOM 2130 O O . ALA A 1 293 ? -8.047 -11.103 9.604 1.00 93.12 293 ALA A O 1
ATOM 2131 N N . PRO A 1 294 ? -6.719 -11.185 7.783 1.00 96.19 294 PRO A N 1
ATOM 2132 C CA . PRO A 1 294 ? -7.476 -10.180 7.060 1.00 96.19 294 PRO A CA 1
ATOM 2133 C C . PRO A 1 294 ? -8.870 -10.691 6.691 1.00 96.19 294 PRO A C 1
ATOM 2135 O O . PRO A 1 294 ? -9.041 -11.827 6.241 1.00 96.19 294 PRO A O 1
ATOM 2138 N N . THR A 1 295 ? -9.863 -9.825 6.862 1.00 97.19 295 THR A N 1
ATOM 2139 C CA . THR A 1 295 ? -11.261 -10.074 6.509 1.00 97.19 295 THR A CA 1
ATOM 2140 C C . THR A 1 295 ? -11.550 -9.509 5.129 1.00 97.19 295 THR A C 1
ATOM 2142 O O . THR A 1 295 ? -11.219 -8.359 4.846 1.00 97.19 295 THR A O 1
ATOM 2145 N N . ARG A 1 296 ? -12.172 -10.321 4.271 1.00 96.44 296 ARG A N 1
ATOM 2146 C CA . ARG A 1 296 ? -12.575 -9.926 2.921 1.00 96.44 296 ARG A CA 1
ATOM 2147 C C . ARG A 1 296 ? -14.004 -9.391 2.916 1.00 96.44 296 ARG A C 1
ATOM 2149 O O . ARG A 1 296 ? -14.908 -10.069 3.400 1.00 96.44 296 ARG A O 1
ATOM 2156 N N . VAL A 1 297 ? -14.201 -8.242 2.282 1.00 95.69 297 VAL A N 1
ATOM 2157 C CA . VAL A 1 297 ? -15.503 -7.660 1.945 1.00 95.69 297 VAL A CA 1
ATOM 2158 C C . VAL A 1 297 ? -15.558 -7.485 0.430 1.00 95.69 297 VAL A C 1
ATOM 2160 O O . VAL A 1 297 ? -14.680 -6.860 -0.161 1.00 95.69 297 VAL A O 1
ATOM 2163 N N . ASP A 1 298 ? -16.557 -8.077 -0.219 1.00 93.69 298 ASP A N 1
ATOM 2164 C CA . ASP A 1 298 ? -16.750 -7.932 -1.662 1.00 93.69 298 ASP A CA 1
ATOM 2165 C C . ASP A 1 298 ? -17.650 -6.729 -1.950 1.00 93.69 298 ASP A C 1
ATOM 2167 O O . ASP A 1 298 ? -18.775 -6.671 -1.457 1.00 93.69 298 ASP A O 1
ATOM 2171 N N . ALA A 1 299 ? -17.167 -5.804 -2.779 1.00 89.56 299 ALA A N 1
ATOM 2172 C CA . ALA A 1 299 ? -17.919 -4.633 -3.208 1.00 89.56 299 ALA A CA 1
ATOM 2173 C C . ALA A 1 299 ? -18.419 -4.827 -4.649 1.00 89.56 299 ALA A C 1
ATOM 2175 O O . ALA A 1 299 ? -17.598 -5.009 -5.564 1.00 89.56 299 ALA A O 1
ATOM 2176 N N . PRO A 1 300 ? -19.739 -4.809 -4.904 1.00 78.38 300 PRO A N 1
ATOM 2177 C CA . PRO A 1 300 ? -20.247 -4.746 -6.264 1.00 78.38 300 PRO A CA 1
ATOM 2178 C C . PRO A 1 300 ? -19.801 -3.426 -6.911 1.00 78.38 300 PRO A C 1
ATOM 2180 O O . PRO A 1 300 ? -19.816 -2.369 -6.289 1.00 78.38 300 PRO A O 1
ATOM 2183 N N . GLY A 1 301 ? -19.377 -3.477 -8.176 1.00 73.06 301 GLY A N 1
ATOM 2184 C CA . GLY A 1 301 ? -18.955 -2.266 -8.885 1.00 73.06 301 GLY A CA 1
ATOM 2185 C C . GLY A 1 301 ? -20.059 -1.206 -8.904 1.00 73.06 301 GLY A C 1
ATOM 2186 O O . GLY A 1 301 ? -21.198 -1.522 -9.248 1.00 73.06 301 GLY A O 1
ATOM 2187 N N . GLY A 1 302 ? -19.707 0.036 -8.559 1.00 67.19 302 GLY A N 1
ATOM 2188 C CA . GLY A 1 302 ? -20.639 1.165 -8.461 1.00 67.19 302 GLY A CA 1
ATOM 2189 C C . GLY A 1 302 ? -21.127 1.487 -7.043 1.00 67.19 302 GLY A C 1
ATOM 2190 O O . GLY A 1 302 ? -21.966 2.372 -6.903 1.00 67.19 302 GLY A O 1
ATOM 2191 N N . GLU A 1 303 ? -20.641 0.792 -6.011 1.00 68.31 303 GLU A N 1
ATOM 2192 C CA . GLU A 1 303 ? -20.714 1.287 -4.633 1.00 68.31 303 GLU A CA 1
ATOM 2193 C C . GLU A 1 303 ? -19.563 2.256 -4.356 1.00 68.31 303 GLU A C 1
ATOM 2195 O O . GLU A 1 303 ? -18.400 1.908 -4.545 1.00 68.31 303 GLU A O 1
ATOM 2200 N N . ASP A 1 304 ? -19.897 3.455 -3.875 1.00 81.56 304 ASP A N 1
ATOM 2201 C CA . ASP A 1 304 ? -18.905 4.483 -3.543 1.00 81.56 304 ASP A CA 1
ATOM 2202 C C . ASP A 1 304 ? -18.239 4.227 -2.181 1.00 81.56 304 ASP A C 1
ATOM 2204 O O . ASP A 1 304 ? -17.197 4.811 -1.887 1.00 81.56 304 ASP A O 1
ATOM 2208 N N . VAL A 1 305 ? -18.845 3.390 -1.326 1.00 92.00 305 VAL A N 1
ATOM 2209 C CA . VAL A 1 305 ? -18.417 3.166 0.063 1.00 92.00 305 VAL A CA 1
ATOM 2210 C C . VAL A 1 305 ? -18.545 1.698 0.443 1.00 92.00 305 VAL A C 1
ATOM 2212 O O . VAL A 1 305 ? -19.629 1.122 0.399 1.00 92.00 305 VAL A O 1
ATOM 2215 N N . VAL A 1 306 ? -17.435 1.128 0.895 1.00 94.25 306 VAL A N 1
ATOM 2216 C CA . VAL A 1 306 ? -17.343 -0.207 1.478 1.00 94.25 306 VAL A CA 1
ATOM 2217 C C . VAL A 1 306 ? -17.236 -0.069 2.985 1.00 94.25 306 VAL A C 1
ATOM 2219 O O . VAL A 1 306 ? -16.347 0.613 3.500 1.00 94.25 306 VAL A O 1
ATOM 2222 N N . ARG A 1 307 ? -18.145 -0.739 3.689 1.00 95.25 307 ARG A N 1
ATOM 2223 C CA . ARG A 1 307 ? -18.211 -0.744 5.147 1.00 95.25 307 ARG A CA 1
ATOM 2224 C C . ARG A 1 307 ? -17.698 -2.066 5.707 1.00 95.25 307 ARG A C 1
ATOM 2226 O O . ARG A 1 307 ? -18.080 -3.139 5.240 1.00 95.25 307 ARG A O 1
ATOM 2233 N N . PHE A 1 308 ? -16.861 -1.968 6.729 1.00 95.88 308 PHE A N 1
ATOM 2234 C CA . PHE A 1 308 ? -16.380 -3.078 7.533 1.00 95.88 308 PHE A CA 1
ATOM 2235 C C . PHE A 1 308 ? -16.685 -2.798 9.005 1.00 95.88 308 PHE A C 1
ATOM 2237 O O . PHE A 1 308 ? -16.220 -1.806 9.563 1.00 95.88 308 PHE A O 1
ATOM 2244 N N . ASP A 1 309 ? -17.461 -3.686 9.621 1.00 95.75 309 ASP A N 1
ATOM 2245 C CA . ASP A 1 309 ? -17.765 -3.665 11.048 1.00 95.75 309 ASP A CA 1
ATOM 2246 C C . ASP A 1 309 ? -16.865 -4.715 11.738 1.00 95.75 309 ASP A C 1
ATOM 2248 O O . ASP A 1 309 ? -17.077 -5.918 11.542 1.00 95.75 309 ASP A O 1
ATOM 2252 N N . PRO A 1 310 ? -15.824 -4.306 12.492 1.00 92.44 310 PRO A N 1
ATOM 2253 C CA . PRO A 1 310 ? -15.039 -5.225 13.310 1.00 92.44 310 PRO A CA 1
ATOM 2254 C C . PRO A 1 310 ? -15.949 -5.942 14.316 1.00 92.44 310 PRO A C 1
ATOM 2256 O O . PRO A 1 310 ? -16.911 -5.352 14.802 1.00 92.44 310 PRO A O 1
ATOM 2259 N N . ASP A 1 311 ? -15.637 -7.194 14.661 1.00 89.75 311 ASP A N 1
ATOM 2260 C CA . ASP A 1 311 ? -16.437 -7.959 15.627 1.00 89.75 311 ASP A CA 1
ATOM 2261 C C . ASP A 1 311 ? -16.654 -7.172 16.937 1.00 89.75 311 ASP A C 1
ATOM 2263 O O . ASP A 1 311 ? -15.705 -6.631 17.517 1.00 89.75 311 ASP A O 1
ATOM 2267 N N . ASP A 1 312 ? -17.897 -7.145 17.433 1.00 74.44 312 ASP A N 1
ATOM 2268 C CA . ASP A 1 312 ? -18.266 -6.440 18.666 1.00 74.44 312 ASP A CA 1
ATOM 2269 C C . ASP A 1 312 ? -17.336 -6.822 19.832 1.00 74.44 312 ASP A C 1
ATOM 2271 O O . ASP A 1 312 ? -17.265 -7.979 20.261 1.00 74.44 312 ASP A O 1
ATOM 2275 N N . GLY A 1 313 ? -16.635 -5.826 20.381 1.00 73.44 313 GLY A N 1
ATOM 2276 C CA . GLY A 1 313 ? -15.711 -6.001 21.505 1.00 73.44 313 GLY A CA 1
ATOM 2277 C C . GLY A 1 313 ? -14.337 -6.580 21.144 1.00 73.44 313 GLY A C 1
ATOM 2278 O O . GLY A 1 313 ? -13.559 -6.869 22.053 1.00 73.44 313 GLY A O 1
ATOM 2279 N N . ALA A 1 314 ? -14.014 -6.738 19.855 1.00 80.06 314 ALA A N 1
ATOM 2280 C CA . ALA A 1 314 ? -12.675 -7.134 19.414 1.00 80.06 314 ALA A CA 1
ATOM 2281 C C . ALA A 1 314 ? -11.630 -6.028 19.621 1.00 80.06 314 ALA A C 1
ATOM 2283 O O . ALA A 1 314 ? -10.451 -6.326 19.808 1.00 80.06 314 ALA A O 1
ATOM 2284 N N . LEU A 1 315 ? -12.058 -4.763 19.617 1.00 91.75 315 LEU A N 1
ATOM 2285 C CA . LEU A 1 315 ? -11.177 -3.614 19.796 1.00 91.75 315 LEU A CA 1
ATOM 2286 C C . LEU A 1 315 ? -11.196 -3.144 21.251 1.00 91.75 315 LEU A C 1
ATOM 2288 O O . LEU A 1 315 ? -12.228 -2.753 21.794 1.00 91.75 315 LEU A O 1
ATOM 2292 N N . THR A 1 316 ? -10.035 -3.203 21.892 1.00 93.50 316 THR A N 1
ATOM 2293 C CA . THR A 1 316 ? -9.804 -2.605 23.212 1.00 93.50 316 THR A CA 1
ATOM 2294 C C . THR A 1 316 ? -9.507 -1.118 23.073 1.00 93.50 316 THR A C 1
ATOM 2296 O O . THR A 1 316 ? -8.979 -0.714 22.055 1.00 93.50 316 THR A O 1
ATOM 2299 N N . SER A 1 317 ? -9.726 -0.300 24.099 1.00 94.31 317 SER A N 1
ATOM 2300 C CA . SER A 1 317 ? -9.306 1.108 24.042 1.00 94.31 317 SER A CA 1
ATOM 2301 C C . SER A 1 317 ? -7.793 1.244 23.822 1.00 94.31 317 SER A C 1
ATOM 2303 O O . SER A 1 317 ? -7.004 0.574 24.497 1.00 94.31 317 SER A O 1
ATOM 2305 N N . GLY A 1 318 ? -7.381 2.130 22.915 1.00 94.25 318 GLY A N 1
ATOM 2306 C CA . GLY A 1 318 ? -5.974 2.314 22.555 1.00 94.25 318 GLY A CA 1
ATOM 2307 C C . GLY A 1 318 ? -5.752 2.727 21.103 1.00 94.25 318 GLY A C 1
ATOM 2308 O O . GLY A 1 318 ? -6.682 3.130 20.408 1.00 94.25 318 GLY A O 1
ATOM 2309 N N . THR A 1 319 ? -4.493 2.661 20.666 1.00 94.06 319 THR A N 1
ATOM 2310 C CA . THR A 1 319 ? -4.090 2.866 19.268 1.00 94.06 319 THR A CA 1
ATOM 2311 C C . THR A 1 319 ? -4.010 1.524 18.556 1.00 94.06 319 THR A C 1
ATOM 2313 O O . THR A 1 319 ? -3.384 0.598 19.069 1.00 94.06 319 THR A O 1
ATOM 2316 N N . HIS A 1 320 ? -4.585 1.461 17.362 1.00 94.88 320 HIS A N 1
ATOM 2317 C CA . HIS A 1 320 ? -4.643 0.273 16.519 1.00 94.88 320 HIS A CA 1
ATOM 2318 C C . HIS A 1 320 ? -4.008 0.538 15.161 1.00 94.88 320 HIS A C 1
ATOM 2320 O O . HIS A 1 320 ? -4.058 1.661 14.657 1.00 94.88 320 HIS A O 1
ATOM 2326 N N . LEU A 1 321 ? -3.447 -0.505 14.555 1.00 95.75 321 LEU A N 1
ATOM 2327 C CA . LEU A 1 321 ? -2.981 -0.506 13.172 1.00 95.75 321 LEU A CA 1
ATOM 2328 C C . LEU A 1 321 ? -4.087 -1.049 12.268 1.00 95.75 321 LEU A C 1
ATOM 2330 O O . LEU A 1 321 ? -4.444 -2.219 12.366 1.00 95.75 321 LEU A O 1
ATOM 2334 N N . LEU A 1 322 ? -4.570 -0.227 11.347 1.00 97.06 322 LEU A N 1
ATOM 2335 C CA . LEU A 1 322 ? -5.453 -0.618 10.259 1.00 97.06 322 LEU A CA 1
ATOM 2336 C C . LEU A 1 322 ? -4.641 -0.825 8.980 1.00 97.06 322 LEU A C 1
ATOM 2338 O O . LEU A 1 322 ? -3.909 0.062 8.550 1.00 97.06 322 LEU A O 1
ATOM 2342 N N . VAL A 1 323 ? -4.826 -1.973 8.339 1.00 97.50 323 VAL A N 1
ATOM 2343 C CA . VAL A 1 323 ? -4.409 -2.226 6.960 1.00 97.50 323 VAL A CA 1
ATOM 2344 C C . VAL A 1 323 ? -5.661 -2.408 6.122 1.00 97.50 323 VAL A C 1
ATOM 2346 O O . VAL A 1 323 ? -6.469 -3.293 6.418 1.00 97.50 323 VAL A O 1
ATOM 2349 N N . VAL A 1 324 ? -5.801 -1.597 5.076 1.00 97.12 324 VAL A N 1
ATOM 2350 C CA . VAL A 1 324 ? -6.848 -1.763 4.064 1.00 97.12 324 VAL A CA 1
ATOM 2351 C C . VAL A 1 324 ? -6.198 -2.006 2.719 1.00 97.12 324 VAL A C 1
ATOM 2353 O O . VAL A 1 324 ? -5.246 -1.320 2.359 1.00 97.12 324 VAL A O 1
ATOM 2356 N N . ALA A 1 325 ? -6.712 -2.963 1.962 1.00 96.38 325 ALA A N 1
ATOM 2357 C CA . ALA A 1 325 ? -6.295 -3.170 0.589 1.00 96.38 325 ALA A CA 1
ATOM 2358 C C . ALA A 1 325 ? -7.483 -3.432 -0.325 1.00 96.38 325 ALA A C 1
ATOM 2360 O O . ALA A 1 325 ? -8.470 -4.030 0.093 1.00 96.38 325 ALA A O 1
ATOM 2361 N N . GLN A 1 326 ? -7.354 -3.040 -1.586 1.00 94.81 326 GLN A N 1
ATOM 2362 C CA . GLN A 1 326 ? -8.268 -3.406 -2.653 1.00 94.81 326 GLN A CA 1
ATOM 2363 C C . GLN A 1 326 ? -7.495 -4.216 -3.683 1.00 94.81 326 GLN A C 1
ATOM 2365 O O . GLN A 1 326 ? -6.458 -3.788 -4.194 1.00 94.81 326 GLN A O 1
ATOM 2370 N N . VAL A 1 327 ? -8.019 -5.402 -3.975 1.00 93.94 327 VAL A N 1
ATOM 2371 C CA . VAL A 1 327 ? -7.469 -6.316 -4.970 1.00 93.94 327 VAL A CA 1
ATOM 2372 C C . VAL A 1 327 ? -8.552 -6.622 -5.995 1.00 93.94 327 VAL A C 1
ATOM 2374 O O . VAL A 1 327 ? -9.609 -7.170 -5.670 1.00 93.94 327 VAL A O 1
ATOM 2377 N N . ASP A 1 328 ? -8.271 -6.286 -7.248 1.00 91.19 328 ASP A N 1
ATOM 2378 C CA . ASP A 1 328 ? -9.067 -6.685 -8.405 1.00 91.19 328 ASP A CA 1
ATOM 2379 C C . ASP A 1 328 ? -8.161 -7.234 -9.524 1.00 91.19 328 ASP A C 1
ATOM 2381 O O . ASP A 1 328 ? -6.957 -7.422 -9.347 1.00 91.19 328 ASP A O 1
ATOM 2385 N N . GLU A 1 329 ? -8.728 -7.550 -10.691 1.00 87.31 329 GLU A N 1
ATOM 2386 C CA . GLU A 1 329 ? -7.981 -8.145 -11.810 1.00 87.31 329 GLU A CA 1
ATOM 2387 C C . GLU A 1 329 ? -6.796 -7.301 -12.307 1.00 87.31 329 GLU A C 1
ATOM 2389 O O . GLU A 1 329 ? -5.875 -7.840 -12.933 1.00 87.31 329 GLU A O 1
ATOM 2394 N N . ARG A 1 330 ? -6.836 -5.985 -12.086 1.00 83.69 330 ARG A N 1
ATOM 2395 C CA . ARG A 1 330 ? -5.893 -4.994 -12.614 1.00 83.69 330 ARG A CA 1
ATOM 2396 C C . ARG A 1 330 ? -5.190 -4.206 -11.517 1.00 83.69 330 ARG A C 1
ATOM 2398 O O . ARG A 1 330 ? -4.054 -3.801 -11.746 1.00 83.69 330 ARG A O 1
ATOM 2405 N N . ASN A 1 331 ? -5.837 -4.013 -10.371 1.00 88.94 331 ASN A N 1
ATOM 2406 C CA . ASN A 1 331 ? -5.385 -3.116 -9.321 1.00 88.94 331 ASN A CA 1
ATOM 2407 C C . ASN A 1 331 ? -5.070 -3.855 -8.025 1.00 88.94 331 ASN A C 1
ATOM 2409 O O . ASN A 1 331 ? -5.753 -4.800 -7.631 1.00 88.94 331 ASN A O 1
ATOM 2413 N N . ILE A 1 332 ? -4.024 -3.377 -7.367 1.00 93.56 332 ILE A N 1
ATOM 2414 C CA . ILE A 1 332 ? -3.589 -3.770 -6.042 1.00 93.56 332 ILE A CA 1
ATOM 2415 C C . ILE A 1 332 ? -3.176 -2.484 -5.339 1.00 93.56 332 ILE A C 1
ATOM 2417 O O . ILE A 1 332 ? -2.102 -1.933 -5.588 1.00 93.56 332 ILE A O 1
ATOM 2421 N N . THR A 1 333 ? -4.046 -1.995 -4.472 1.00 93.81 333 THR A N 1
ATOM 2422 C CA . THR A 1 333 ? -3.756 -0.867 -3.588 1.00 93.81 333 THR A CA 1
ATOM 2423 C C . THR A 1 333 ? -3.789 -1.360 -2.160 1.00 93.81 333 THR A C 1
ATOM 2425 O O . THR A 1 333 ? -4.611 -2.199 -1.803 1.00 93.81 333 THR A O 1
ATOM 2428 N N . ALA A 1 334 ? -2.863 -0.874 -1.343 1.00 95.56 334 ALA A N 1
ATOM 2429 C CA . ALA A 1 334 ? -2.856 -1.150 0.079 1.00 95.56 334 ALA A CA 1
ATOM 2430 C C . ALA A 1 334 ? -2.407 0.099 0.822 1.00 95.56 334 ALA A C 1
ATOM 2432 O O . ALA A 1 334 ? -1.452 0.760 0.418 1.00 95.56 334 ALA A O 1
ATOM 2433 N N . GLU A 1 335 ? -3.078 0.385 1.925 1.00 95.56 335 GLU A N 1
ATOM 2434 C CA . GLU A 1 335 ? -2.737 1.454 2.843 1.00 95.56 335 GLU A CA 1
ATOM 2435 C C . GLU A 1 335 ? -2.633 0.900 4.260 1.00 95.56 335 GLU A C 1
ATOM 2437 O O . GLU A 1 335 ? -3.325 -0.049 4.634 1.00 95.56 335 GLU A O 1
ATOM 2442 N N . ALA A 1 336 ? -1.747 1.500 5.049 1.00 96.44 336 ALA A N 1
ATOM 2443 C CA . ALA A 1 336 ? -1.619 1.225 6.468 1.00 96.44 336 ALA A CA 1
ATOM 2444 C C . ALA A 1 336 ? -1.738 2.542 7.219 1.00 96.44 336 ALA A C 1
ATOM 2446 O O . ALA A 1 336 ? -1.108 3.524 6.833 1.00 96.44 336 ALA A O 1
ATOM 2447 N N . HIS A 1 337 ? -2.523 2.544 8.288 1.00 96.06 337 HIS A N 1
ATOM 2448 C CA . HIS A 1 337 ? -2.794 3.722 9.099 1.00 96.06 337 HIS A CA 1
ATOM 2449 C C . HIS A 1 337 ? -2.959 3.336 10.559 1.00 96.06 337 HIS A C 1
ATOM 2451 O O . HIS A 1 337 ? -3.369 2.222 10.870 1.00 96.06 337 HIS A O 1
ATOM 2457 N N . THR A 1 338 ? -2.686 4.266 11.465 1.00 95.44 338 THR A N 1
ATOM 2458 C CA . THR A 1 338 ? -3.058 4.111 12.873 1.00 95.44 338 THR A CA 1
ATOM 2459 C C . THR A 1 338 ? -4.333 4.882 13.177 1.00 95.44 338 THR A C 1
ATOM 2461 O O . THR A 1 338 ? -4.502 5.986 12.661 1.00 95.44 338 THR A O 1
ATOM 2464 N N . PHE A 1 339 ? -5.188 4.338 14.040 1.00 95.31 339 PHE A N 1
ATOM 2465 C CA . PHE A 1 339 ? -6.393 5.002 14.551 1.00 95.31 339 PHE A CA 1
ATOM 2466 C C . PHE A 1 339 ? -6.568 4.740 16.052 1.00 95.31 339 PHE A C 1
ATOM 2468 O O . PHE A 1 339 ? -5.880 3.881 16.609 1.00 95.31 339 PHE A O 1
ATOM 2475 N N . THR A 1 340 ? -7.462 5.471 16.724 1.00 94.69 340 THR A N 1
ATOM 2476 C CA . THR A 1 340 ? -7.706 5.297 18.168 1.00 94.69 340 THR A CA 1
ATOM 2477 C C . THR A 1 340 ? -9.114 4.810 18.486 1.00 94.69 340 THR A C 1
ATOM 2479 O O . THR A 1 340 ? -10.069 5.155 17.801 1.00 94.69 340 THR A O 1
ATOM 2482 N N . VAL A 1 341 ? -9.257 4.043 19.565 1.00 94.31 341 VAL A N 1
ATOM 2483 C CA . VAL A 1 341 ? -10.544 3.615 20.132 1.00 94.31 341 VAL A CA 1
ATOM 2484 C C . VAL A 1 341 ? -10.648 4.156 21.556 1.00 94.31 341 VAL A C 1
ATOM 2486 O O . VAL A 1 341 ? -9.752 3.930 22.376 1.00 94.31 341 VAL A O 1
ATOM 2489 N N . GLU A 1 342 ? -11.718 4.899 21.845 1.00 91.62 342 GLU A N 1
ATOM 2490 C CA . GLU A 1 342 ? -12.003 5.429 23.186 1.00 91.62 342 GLU A CA 1
ATOM 2491 C C . GLU A 1 342 ? -12.632 4.348 24.094 1.00 91.62 342 GLU A C 1
ATOM 2493 O O . GLU A 1 342 ? -13.045 3.289 23.623 1.00 91.62 342 GLU A O 1
ATOM 2498 N N . GLY A 1 343 ? -12.622 4.554 25.416 1.00 82.44 343 GLY A N 1
ATOM 2499 C CA . GLY A 1 343 ? -13.069 3.572 26.420 1.00 82.44 343 GLY A CA 1
ATOM 2500 C C . GLY A 1 343 ? -14.102 4.093 27.398 1.00 82.44 343 GLY A C 1
ATOM 2501 O O . GLY A 1 343 ? -14.234 5.331 27.513 1.00 82.44 343 GLY A O 1
#

Sequence (343 aa):
MTDDDRDPVIARALDHVDVPDYDPAFWDRLEARLERERGAAPMVLVSTPDPAPVDPSPADGASDVVPLVPARRAHRPRSARVLAVAAAIALAVVLTWQVRPGGDEVRTAAPTQATSTTSDPAGTTAIRPGSTAERDVVAWLEAVGAGDVDAALALTGPRTIAYYDALGADIRGVLAESGEGYGGWVDSPDRTTALVPLGEVQGQAVAAVILAGTWSGEGEDGYRVQAIPVVQAAVGEAWLVEPAAFDPFSEGKLIILSPSPGPDGLGGLPDDGAIEVSGDRGGAYWFSIDGAAPTRVDAPGGEDVVRFDPDDGALTSGTHLLVVAQVDERNITAEAHTFTVEG